Protein AF-A0A9C9GJY4-F1 (afdb_monomer_lite)

Structure (mmCIF, N/CA/C/O backbone):
data_AF-A0A9C9GJY4-F1
#
_entry.id   AF-A0A9C9GJY4-F1
#
loop_
_atom_site.group_PDB
_atom_site.id
_atom_site.type_symbol
_atom_site.label_atom_id
_atom_site.label_alt_id
_atom_site.label_comp_id
_atom_site.label_asym_id
_atom_site.label_entity_id
_atom_site.label_seq_id
_atom_site.pdbx_PDB_ins_code
_atom_site.Cartn_x
_atom_site.Cartn_y
_atom_site.Cartn_z
_atom_site.occupancy
_atom_site.B_iso_or_equiv
_atom_site.auth_seq_id
_atom_site.auth_comp_id
_atom_site.auth_asym_id
_atom_site.auth_atom_id
_atom_site.pdbx_PDB_model_num
ATOM 1 N N . MET A 1 1 ? -13.668 -9.833 24.326 1.00 47.16 1 MET A N 1
ATOM 2 C CA . MET A 1 1 ? -13.282 -10.733 23.217 1.00 47.16 1 MET A CA 1
ATOM 3 C C . MET A 1 1 ? -11.824 -11.099 23.402 1.00 47.16 1 MET A C 1
ATOM 5 O O . MET A 1 1 ? -11.042 -10.206 23.705 1.00 47.16 1 MET A O 1
ATOM 9 N N . SER A 1 2 ? -11.472 -12.382 23.304 1.00 56.34 2 SER A N 1
ATOM 10 C CA . SER A 1 2 ? -10.064 -12.789 23.224 1.00 56.34 2 SER A CA 1
ATOM 11 C C . SER A 1 2 ? -9.481 -12.197 21.944 1.00 56.34 2 SER A C 1
ATOM 13 O O . SER A 1 2 ? -10.077 -12.377 20.888 1.00 56.34 2 SER A O 1
ATOM 15 N N . ILE A 1 3 ? -8.369 -11.471 22.043 1.00 64.06 3 ILE A N 1
ATOM 16 C CA . ILE A 1 3 ? -7.605 -11.018 20.873 1.00 64.06 3 ILE A CA 1
ATOM 17 C C . ILE A 1 3 ? -7.124 -12.280 20.142 1.00 64.06 3 ILE A C 1
ATOM 19 O O . ILE A 1 3 ? -6.602 -13.188 20.799 1.00 64.06 3 ILE A O 1
ATOM 23 N N . SER A 1 4 ? -7.354 -12.378 18.828 1.00 85.00 4 SER A N 1
ATOM 24 C CA . SER A 1 4 ? -6.832 -13.497 18.037 1.00 85.00 4 SER A CA 1
ATOM 25 C C . SER A 1 4 ? -5.302 -13.469 18.031 1.00 85.00 4 SER A C 1
ATOM 27 O O . SER A 1 4 ? -4.674 -12.429 18.263 1.00 85.00 4 SER A O 1
ATOM 29 N N . ARG A 1 5 ? -4.672 -14.619 17.789 1.00 90.81 5 ARG A N 1
ATOM 30 C CA . ARG A 1 5 ? -3.210 -14.704 17.735 1.00 90.81 5 ARG A CA 1
ATOM 31 C C . ARG A 1 5 ? -2.656 -13.752 16.672 1.00 90.81 5 ARG A C 1
ATOM 33 O O . ARG A 1 5 ? -1.694 -13.032 16.933 1.00 90.81 5 ARG A O 1
ATOM 40 N N . GLU A 1 6 ? -3.286 -13.720 15.508 1.00 93.19 6 GLU A N 1
ATOM 41 C CA . GLU A 1 6 ? -2.853 -12.935 14.358 1.00 93.19 6 GLU A CA 1
ATOM 42 C C . GLU A 1 6 ? -3.019 -11.441 14.612 1.00 93.19 6 GLU A C 1
ATOM 44 O O . GLU A 1 6 ? -2.122 -10.669 14.290 1.00 93.19 6 GLU A O 1
ATOM 49 N N . LEU A 1 7 ? -4.083 -11.011 15.295 1.00 92.19 7 LEU A N 1
ATOM 50 C CA . LEU A 1 7 ? -4.245 -9.603 15.659 1.00 92.19 7 LEU A CA 1
ATOM 51 C C . LEU A 1 7 ? -3.161 -9.130 16.647 1.00 92.19 7 LEU A C 1
ATOM 53 O O . LEU A 1 7 ? -2.725 -7.976 16.592 1.00 92.19 7 LEU A O 1
ATOM 57 N N . ALA A 1 8 ? -2.676 -10.014 17.526 1.00 92.50 8 ALA A N 1
ATOM 58 C CA . ALA A 1 8 ? -1.530 -9.720 18.388 1.00 92.50 8 ALA A CA 1
ATOM 59 C C . ALA A 1 8 ? -0.215 -9.610 17.592 1.00 92.50 8 ALA A C 1
ATOM 61 O O . ALA A 1 8 ? 0.609 -8.738 17.885 1.00 92.50 8 ALA A O 1
ATOM 62 N N . GLU A 1 9 ? -0.027 -10.449 16.570 1.00 93.62 9 GLU A N 1
ATOM 63 C CA . GLU A 1 9 ? 1.115 -10.370 15.650 1.00 93.62 9 GLU A CA 1
ATOM 64 C C . GLU A 1 9 ? 1.076 -9.084 14.811 1.00 93.62 9 GLU A C 1
ATOM 66 O O . GLU A 1 9 ? 2.084 -8.376 14.758 1.00 93.62 9 GLU A O 1
ATOM 71 N N . VAL A 1 10 ? -0.090 -8.710 14.268 1.00 93.31 10 VAL A N 1
ATOM 72 C CA . VAL A 1 10 ? -0.321 -7.414 13.601 1.00 93.31 10 VAL A CA 1
ATOM 73 C C . VAL A 1 10 ? 0.081 -6.279 14.529 1.00 93.31 10 VAL A C 1
ATOM 75 O O . VAL A 1 10 ? 0.890 -5.427 14.170 1.00 93.31 10 VAL A O 1
ATOM 78 N N . LYS A 1 11 ? -0.431 -6.280 15.764 1.00 92.06 11 LYS A N 1
ATOM 79 C CA . LYS A 1 11 ? -0.130 -5.221 16.729 1.00 92.06 11 LYS A CA 1
ATOM 80 C C . LYS A 1 11 ? 1.368 -5.083 16.991 1.00 92.06 11 LYS A C 1
ATOM 82 O O . LYS A 1 11 ? 1.870 -3.972 17.144 1.00 92.06 11 LYS A O 1
ATOM 87 N N . LYS A 1 12 ? 2.093 -6.201 17.045 1.00 91.12 12 LYS A N 1
ATOM 88 C CA . LYS A 1 12 ? 3.550 -6.203 17.199 1.00 91.12 12 LYS A CA 1
ATOM 89 C C . LYS A 1 12 ? 4.251 -5.639 15.960 1.00 91.12 12 LYS A C 1
ATOM 91 O O . LYS A 1 12 ? 5.173 -4.843 16.120 1.00 91.12 12 LYS A O 1
ATOM 96 N N . ALA A 1 13 ? 3.817 -6.032 14.763 1.00 88.12 13 ALA A N 1
ATOM 97 C CA . ALA A 1 13 ? 4.387 -5.571 13.498 1.00 88.12 13 ALA A CA 1
ATOM 98 C C . ALA A 1 13 ? 4.206 -4.056 13.294 1.00 88.12 13 ALA A C 1
ATOM 100 O O . ALA A 1 13 ? 5.117 -3.382 12.828 1.00 88.12 13 ALA A O 1
ATOM 101 N N . PHE A 1 14 ? 3.079 -3.501 13.745 1.00 87.50 14 PHE A N 1
ATOM 102 C CA . PHE A 1 14 ? 2.753 -2.072 13.655 1.00 87.50 14 PHE A CA 1
ATOM 103 C C . PHE A 1 14 ? 3.034 -1.301 14.961 1.00 87.50 14 PHE A C 1
ATOM 105 O O . PHE A 1 14 ? 2.284 -0.402 15.353 1.00 87.50 14 PHE A O 1
ATOM 112 N N . HIS A 1 15 ? 4.118 -1.653 15.663 1.00 85.50 15 HIS A N 1
ATOM 113 C CA . HIS A 1 15 ? 4.646 -0.924 16.830 1.00 85.50 15 HIS A CA 1
ATOM 114 C C . HIS A 1 15 ? 3.615 -0.602 17.930 1.00 85.50 15 HIS A C 1
ATOM 116 O O . HIS A 1 15 ? 3.641 0.461 18.547 1.00 85.50 15 HIS A O 1
ATOM 122 N N . GLY A 1 16 ? 2.702 -1.532 18.203 1.00 84.69 16 GLY A N 1
ATOM 123 C CA . GLY A 1 16 ? 1.684 -1.391 19.243 1.00 84.69 16 GLY A CA 1
ATOM 124 C C . GLY A 1 16 ? 0.350 -0.826 18.757 1.00 84.69 16 GLY A C 1
ATOM 125 O O . GLY A 1 16 ? -0.587 -0.768 19.554 1.00 84.69 16 GLY A O 1
ATOM 126 N N . THR A 1 17 ? 0.233 -0.467 17.478 1.00 86.31 17 THR A N 1
ATOM 127 C CA . THR A 1 17 ? -1.034 -0.078 16.840 1.00 86.31 17 THR A CA 1
ATOM 128 C C . THR A 1 17 ? -1.588 -1.219 15.998 1.00 86.31 17 THR A C 1
ATOM 130 O O . THR A 1 17 ? -0.861 -2.125 15.607 1.00 86.31 17 THR A O 1
ATOM 133 N N . THR A 1 18 ? -2.892 -1.211 15.741 1.00 90.50 18 THR A N 1
ATOM 134 C CA . THR A 1 18 ? -3.533 -2.205 14.878 1.00 90.50 18 THR A CA 1
ATOM 135 C C . THR A 1 18 ? -4.347 -1.447 13.838 1.00 90.50 18 THR A C 1
ATOM 137 O O . THR A 1 18 ? -5.403 -0.925 14.208 1.00 90.50 18 THR A O 1
ATOM 140 N N . PRO A 1 19 ? -3.872 -1.367 12.582 1.00 91.88 19 PRO A N 1
ATOM 141 C CA . PRO A 1 19 ? -4.609 -0.694 11.521 1.00 91.88 19 PRO A CA 1
ATOM 142 C C . PRO A 1 19 ? -6.038 -1.228 11.397 1.00 91.88 19 PRO A C 1
ATOM 144 O O . PRO A 1 19 ? -6.290 -2.430 11.561 1.00 91.88 19 PRO A O 1
ATOM 147 N N . LEU A 1 20 ? -6.974 -0.327 11.115 1.00 93.31 20 LEU A N 1
ATOM 148 C CA . LEU A 1 20 ? -8.409 -0.596 11.075 1.00 93.31 20 LEU A CA 1
ATOM 149 C C . LEU A 1 20 ? -8.760 -1.734 10.114 1.00 93.31 20 LEU A C 1
ATOM 151 O O . LEU A 1 20 ? -9.580 -2.590 10.452 1.00 93.31 20 LEU A O 1
ATOM 155 N N . ILE A 1 21 ? -8.093 -1.797 8.960 1.00 93.44 21 ILE A N 1
ATOM 156 C CA . ILE A 1 21 ? -8.289 -2.872 7.985 1.00 93.44 21 ILE A CA 1
ATOM 157 C C . ILE A 1 21 ? -8.079 -4.261 8.606 1.00 93.44 21 ILE A C 1
ATOM 159 O O . ILE A 1 21 ? -8.914 -5.142 8.421 1.00 93.44 21 ILE A O 1
ATOM 163 N N . PHE A 1 22 ? -7.050 -4.443 9.440 1.00 94.94 22 PHE A N 1
ATOM 164 C CA . PHE A 1 22 ? -6.772 -5.727 10.090 1.00 94.94 22 PHE A CA 1
ATOM 165 C C . PHE A 1 22 ? -7.742 -6.033 11.230 1.00 94.94 22 PHE A C 1
ATOM 167 O O . PHE A 1 22 ? -8.102 -7.196 11.412 1.00 94.94 22 PHE A O 1
ATOM 174 N N . LYS A 1 23 ? -8.228 -5.012 11.954 1.00 93.75 23 LYS A N 1
ATOM 175 C CA . LYS A 1 23 ? -9.328 -5.188 12.921 1.00 93.75 23 LYS A CA 1
ATOM 176 C C . LYS A 1 23 ? -10.567 -5.746 12.215 1.00 93.75 23 LYS A C 1
ATOM 178 O O . LYS A 1 23 ? -11.173 -6.701 12.690 1.00 93.75 23 LYS A O 1
ATOM 183 N N . ILE A 1 24 ? -10.903 -5.205 11.044 1.00 93.06 24 ILE A N 1
ATOM 184 C CA . ILE A 1 24 ? -12.060 -5.652 10.259 1.00 93.06 24 ILE A CA 1
ATOM 185 C C . ILE A 1 24 ? -11.820 -7.045 9.663 1.00 93.06 24 ILE A C 1
ATOM 187 O O . ILE A 1 24 ? -12.726 -7.873 9.687 1.00 93.06 24 ILE A O 1
ATOM 191 N N . MET A 1 25 ? -10.615 -7.351 9.175 1.00 94.31 25 MET A N 1
ATOM 192 C CA . MET A 1 25 ? -10.270 -8.708 8.723 1.00 94.31 25 MET A CA 1
ATOM 193 C C . MET A 1 25 ? -10.419 -9.746 9.846 1.00 94.31 25 MET A C 1
ATOM 195 O O . MET A 1 25 ? -10.874 -10.862 9.584 1.00 94.31 25 MET A O 1
ATOM 199 N N . ASP A 1 26 ? -10.073 -9.385 11.084 1.00 94.62 26 ASP A N 1
ATOM 200 C CA . ASP A 1 26 ? -10.243 -10.245 12.261 1.00 94.62 26 ASP A CA 1
ATOM 201 C C . ASP A 1 26 ? -11.724 -10.445 12.605 1.00 94.62 26 ASP A C 1
ATOM 203 O O . ASP A 1 26 ? -12.183 -11.579 12.737 1.00 94.62 26 ASP A O 1
ATOM 207 N N . GLU A 1 27 ? -12.513 -9.363 12.624 1.00 93.12 27 GLU A N 1
ATOM 208 C CA . GLU A 1 27 ? -13.976 -9.428 12.787 1.00 93.12 27 GLU A CA 1
ATOM 209 C C . GLU A 1 27 ? -14.644 -10.331 11.739 1.00 93.12 27 GLU A C 1
ATOM 211 O O . GLU A 1 27 ? -15.650 -10.987 12.021 1.00 93.12 27 GLU A O 1
ATOM 216 N N . LYS A 1 28 ? -14.106 -10.342 10.515 1.00 92.31 28 LYS A N 1
ATOM 217 C CA . LYS A 1 28 ? -14.577 -11.169 9.396 1.00 92.31 28 LYS A CA 1
ATOM 218 C C . LYS A 1 28 ? -13.966 -12.565 9.362 1.00 92.31 28 LYS A C 1
ATOM 220 O O . LYS A 1 28 ? -14.324 -13.332 8.475 1.00 92.31 28 LYS A O 1
ATOM 225 N N . GLN A 1 29 ? -13.106 -12.904 10.322 1.00 92.50 29 GLN A N 1
ATOM 226 C CA . GLN A 1 29 ? -12.454 -14.211 10.445 1.00 92.50 29 GLN A CA 1
ATOM 227 C C . GLN A 1 29 ? -11.622 -14.600 9.212 1.00 92.50 29 GLN A C 1
ATOM 229 O O . GLN A 1 29 ? -11.434 -15.779 8.929 1.00 92.50 29 GLN A O 1
ATOM 234 N N . VAL A 1 30 ? -11.104 -13.609 8.482 1.00 91.75 30 VAL A N 1
ATOM 235 C CA . VAL A 1 30 ? -10.222 -13.822 7.320 1.00 91.75 30 VAL A CA 1
ATOM 236 C C . VAL A 1 30 ? -8.771 -13.443 7.607 1.00 91.75 30 VAL A C 1
ATOM 238 O O . VAL A 1 30 ? -7.885 -13.768 6.817 1.00 91.75 30 VAL A O 1
ATOM 241 N N . LEU A 1 31 ? -8.500 -12.776 8.737 1.00 93.94 31 LEU A N 1
ATOM 242 C CA . LEU A 1 31 ? -7.146 -12.353 9.101 1.00 93.94 31 LEU A CA 1
ATOM 243 C C . LEU A 1 31 ? -6.184 -13.542 9.203 1.00 93.94 31 LEU A C 1
ATOM 245 O O . LEU A 1 31 ? -5.078 -13.451 8.687 1.00 93.94 31 LEU A O 1
ATOM 249 N N . ALA A 1 32 ? -6.614 -14.667 9.781 1.00 91.00 32 ALA A N 1
ATOM 250 C CA . ALA A 1 32 ? -5.779 -15.864 9.904 1.00 91.00 32 ALA A CA 1
ATOM 251 C C . ALA A 1 32 ? -5.306 -16.421 8.552 1.00 91.00 32 ALA A C 1
ATOM 253 O O . ALA A 1 32 ? -4.175 -16.886 8.434 1.00 91.00 32 ALA A O 1
ATOM 25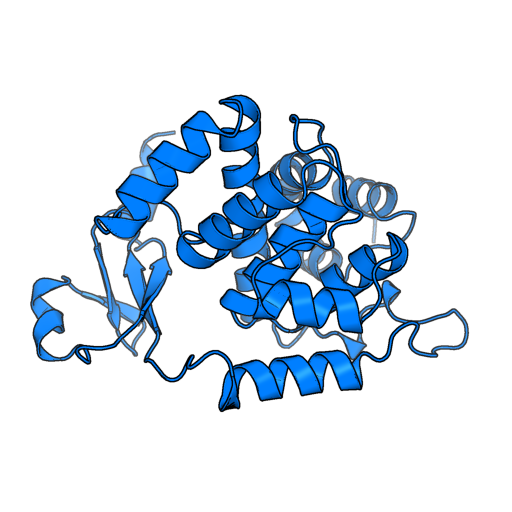4 N N . THR A 1 33 ? -6.146 -16.318 7.522 1.00 89.56 33 THR A N 1
ATOM 255 C CA . THR A 1 33 ? -5.826 -16.771 6.164 1.00 89.56 33 THR A CA 1
ATOM 256 C C . THR A 1 33 ? -4.809 -15.855 5.491 1.00 89.56 33 THR A C 1
ATOM 258 O O . THR A 1 33 ? -3.858 -16.326 4.871 1.00 89.56 33 THR A O 1
ATOM 261 N N . TYR A 1 34 ? -4.995 -14.539 5.605 1.00 90.81 34 TYR A N 1
ATOM 262 C CA . TYR A 1 34 ? -4.215 -13.578 4.826 1.00 90.81 34 TYR A CA 1
ATOM 263 C C . TYR A 1 34 ? -2.979 -13.045 5.552 1.00 90.81 34 TYR A C 1
ATOM 265 O O . TYR A 1 34 ? -1.999 -12.689 4.896 1.00 90.81 34 TYR A O 1
ATOM 273 N N . TRP A 1 35 ? -2.979 -13.009 6.887 1.00 93.69 35 TRP A N 1
ATOM 274 C CA . TRP A 1 35 ? -1.884 -12.439 7.669 1.00 93.69 35 TRP A CA 1
ATOM 275 C C . TRP A 1 35 ? -0.516 -13.066 7.374 1.00 93.69 35 TRP A C 1
ATOM 277 O O . TRP A 1 35 ? 0.426 -12.297 7.217 1.00 93.69 35 TRP A O 1
ATOM 287 N N . PRO A 1 36 ? -0.353 -14.394 7.204 1.00 90.00 36 PRO A N 1
ATOM 288 C CA . PRO A 1 36 ? 0.950 -14.963 6.857 1.00 90.00 36 PRO A CA 1
ATOM 289 C C . PRO A 1 36 ? 1.520 -14.414 5.541 1.00 90.00 36 PRO A C 1
ATOM 291 O O . PRO A 1 36 ? 2.708 -14.108 5.471 1.00 90.00 36 PRO A O 1
ATOM 294 N N . ILE A 1 37 ? 0.669 -14.243 4.522 1.00 86.94 37 ILE A N 1
ATOM 295 C CA . ILE A 1 37 ? 1.050 -13.728 3.197 1.00 86.94 37 ILE A CA 1
ATOM 296 C C . ILE A 1 37 ? 1.393 -12.240 3.293 1.00 86.94 37 ILE A C 1
ATOM 298 O O . ILE A 1 37 ? 2.421 -11.798 2.782 1.00 86.94 37 ILE A O 1
ATOM 302 N N . ILE A 1 38 ? 0.550 -11.480 3.993 1.00 90.56 38 ILE A N 1
ATOM 303 C CA . ILE A 1 38 ? 0.744 -10.048 4.230 1.00 90.56 38 ILE A CA 1
ATOM 304 C C . ILE A 1 38 ? 2.038 -9.826 5.010 1.00 90.56 38 ILE A C 1
ATOM 306 O O . ILE A 1 38 ? 2.882 -9.038 4.604 1.00 90.56 38 ILE A O 1
ATOM 310 N N . ASN A 1 39 ? 2.247 -10.566 6.093 1.00 89.50 39 ASN A N 1
ATOM 311 C CA . ASN A 1 39 ? 3.425 -10.420 6.927 1.00 89.50 39 ASN A CA 1
ATOM 312 C C . ASN A 1 39 ? 4.716 -10.796 6.180 1.00 89.50 39 ASN A C 1
ATOM 314 O O . ASN A 1 39 ? 5.730 -10.112 6.323 1.00 89.50 39 ASN A O 1
ATOM 318 N N . ASP A 1 40 ? 4.675 -11.844 5.350 1.00 85.38 40 ASP A N 1
ATOM 319 C CA . ASP A 1 40 ? 5.796 -12.233 4.488 1.00 85.38 40 ASP A CA 1
ATOM 320 C C . ASP A 1 40 ? 6.138 -11.141 3.461 1.00 85.38 40 ASP A C 1
ATOM 322 O O . ASP A 1 40 ? 7.315 -10.861 3.257 1.00 85.38 40 ASP A O 1
ATOM 326 N N . ALA A 1 41 ? 5.142 -10.478 2.864 1.00 84.06 41 ALA A N 1
ATOM 327 C CA . ALA A 1 41 ? 5.367 -9.405 1.892 1.00 84.06 41 ALA A CA 1
ATOM 328 C C . ALA A 1 41 ? 5.795 -8.072 2.530 1.00 84.06 41 ALA A C 1
ATOM 330 O O . ALA A 1 41 ? 6.597 -7.342 1.958 1.00 84.06 41 ALA A O 1
ATOM 331 N N . LEU A 1 42 ? 5.240 -7.724 3.693 1.00 82.75 42 LEU A N 1
ATOM 332 C CA . LEU A 1 42 ? 5.429 -6.403 4.300 1.00 82.75 42 LEU A CA 1
ATOM 333 C C . LEU A 1 42 ? 6.638 -6.331 5.236 1.00 82.75 42 LEU A C 1
ATOM 335 O O . LEU A 1 42 ? 7.229 -5.263 5.375 1.00 82.75 42 LEU A O 1
ATOM 339 N N . PHE A 1 43 ? 7.001 -7.437 5.895 1.00 81.88 43 PHE A N 1
ATOM 340 C CA . PHE A 1 43 ? 7.962 -7.402 7.004 1.00 81.88 43 PHE A CA 1
ATOM 341 C C . PHE A 1 43 ? 9.161 -8.332 6.842 1.00 81.88 43 PHE A C 1
ATOM 343 O O . PHE A 1 43 ? 10.149 -8.148 7.552 1.00 81.88 43 PHE A O 1
ATOM 350 N N . LYS A 1 44 ? 9.121 -9.305 5.928 1.00 74.50 44 LYS A N 1
ATOM 351 C CA . LYS A 1 44 ? 10.233 -10.244 5.745 1.00 74.50 44 LYS A CA 1
ATOM 352 C C . LYS A 1 44 ? 11.309 -9.685 4.814 1.00 74.50 44 LYS A C 1
ATOM 354 O O . LYS A 1 44 ? 11.004 -8.986 3.853 1.00 74.50 44 LYS A O 1
ATOM 359 N N . ASP A 1 45 ? 12.552 -10.029 5.128 1.00 66.19 45 ASP A N 1
ATOM 360 C CA . ASP A 1 45 ? 13.757 -9.721 4.358 1.00 66.19 45 ASP A CA 1
ATOM 361 C C . ASP A 1 45 ? 13.782 -10.554 3.063 1.00 66.19 45 ASP A C 1
ATOM 363 O O . ASP A 1 45 ? 13.494 -11.759 3.069 1.00 66.19 45 ASP A O 1
ATOM 367 N N . SER A 1 46 ? 14.023 -9.883 1.944 1.00 65.25 46 SER A N 1
ATOM 368 C CA . SER A 1 46 ? 13.955 -10.451 0.592 1.00 65.25 46 SER A CA 1
ATOM 369 C C . SER A 1 46 ? 14.928 -9.793 -0.389 1.00 65.25 46 SER A C 1
ATOM 371 O O . SER A 1 46 ? 14.846 -10.052 -1.593 1.00 65.25 46 SER A O 1
ATOM 373 N N . GLY A 1 47 ? 15.800 -8.909 0.105 1.00 65.62 47 GLY A N 1
ATOM 374 C CA . GLY A 1 47 ? 16.605 -7.991 -0.697 1.00 65.62 47 GLY A CA 1
ATOM 375 C C . GLY A 1 47 ? 15.934 -6.634 -0.948 1.00 65.62 47 GLY A C 1
ATOM 376 O O . GLY A 1 47 ? 16.629 -5.660 -1.226 1.00 65.62 47 GLY A O 1
ATOM 377 N N . ILE A 1 48 ? 14.606 -6.508 -0.781 1.00 75.44 48 ILE A N 1
ATOM 378 C CA . ILE A 1 48 ? 13.920 -5.200 -0.701 1.00 75.44 48 ILE A CA 1
ATOM 379 C C . ILE A 1 48 ? 13.879 -4.741 0.764 1.00 75.44 48 ILE A C 1
ATOM 381 O O . ILE A 1 48 ? 12.817 -4.607 1.378 1.00 75.44 48 ILE A O 1
ATOM 385 N N . ASP A 1 49 ? 15.054 -4.526 1.351 1.00 68.81 49 ASP A N 1
ATOM 386 C CA . ASP A 1 49 ? 15.175 -4.430 2.814 1.00 68.81 49 ASP A CA 1
ATOM 387 C C . ASP A 1 49 ? 14.880 -3.034 3.361 1.00 68.81 49 ASP A C 1
ATOM 389 O O . ASP A 1 49 ? 14.768 -2.836 4.571 1.00 68.81 49 ASP A O 1
ATOM 393 N N . SER A 1 50 ? 14.704 -2.053 2.476 1.00 86.38 50 SER A N 1
ATOM 394 C CA . SER A 1 50 ? 14.354 -0.689 2.851 1.00 86.38 50 SER A CA 1
ATOM 395 C C . SER A 1 50 ? 12.835 -0.544 3.041 1.00 86.38 50 SER A C 1
ATOM 397 O O . SER A 1 50 ? 12.072 -0.653 2.073 1.00 86.38 50 SER A O 1
ATOM 399 N N . PRO A 1 51 ? 12.359 -0.214 4.261 1.00 88.62 51 PRO A N 1
ATOM 400 C CA . PRO A 1 51 ? 10.959 0.133 4.488 1.00 88.62 51 PRO A CA 1
ATOM 401 C C . PRO A 1 51 ? 10.490 1.293 3.601 1.00 88.62 51 PRO A C 1
ATOM 403 O O . PRO A 1 51 ? 9.348 1.290 3.159 1.00 88.62 51 PRO A O 1
ATOM 406 N N . GLN A 1 52 ? 11.378 2.244 3.285 1.00 91.94 52 GLN A N 1
ATOM 407 C CA . GLN A 1 52 ? 11.086 3.364 2.388 1.00 91.94 52 GLN A CA 1
ATOM 408 C C . GLN A 1 52 ? 10.675 2.875 0.997 1.00 91.94 52 GLN A C 1
ATOM 410 O O . GLN A 1 52 ? 9.702 3.371 0.432 1.00 91.94 52 GLN A O 1
ATOM 415 N N . ILE A 1 53 ? 11.389 1.883 0.458 1.00 91.44 53 ILE A N 1
ATOM 416 C CA . ILE A 1 53 ? 11.080 1.308 -0.852 1.00 91.44 53 ILE A CA 1
ATOM 417 C C . ILE A 1 53 ? 9.744 0.570 -0.823 1.00 91.44 53 ILE A C 1
ATOM 419 O O . ILE A 1 53 ? 8.903 0.800 -1.691 1.00 91.44 53 ILE A O 1
ATOM 423 N N . ARG A 1 54 ? 9.517 -0.278 0.187 1.00 89.81 54 ARG A N 1
ATOM 424 C CA . ARG A 1 54 ? 8.268 -1.049 0.312 1.00 89.81 54 ARG A CA 1
ATOM 425 C C . ARG A 1 54 ? 7.047 -0.137 0.417 1.00 89.81 54 ARG A C 1
ATOM 427 O O . ARG A 1 54 ? 6.110 -0.280 -0.365 1.00 89.81 54 ARG A O 1
ATOM 434 N N . GLU A 1 55 ? 7.088 0.841 1.317 1.00 91.38 55 GLU A N 1
ATOM 435 C CA . GLU A 1 55 ? 5.994 1.801 1.490 1.00 91.38 55 GLU A CA 1
ATOM 436 C C . GLU A 1 55 ? 5.828 2.710 0.259 1.00 91.38 55 GLU A C 1
ATOM 438 O O . GLU A 1 55 ? 4.707 3.050 -0.118 1.00 91.38 55 GLU A O 1
ATOM 443 N N . GLY A 1 56 ? 6.925 3.046 -0.430 1.00 92.44 56 GLY A N 1
ATOM 444 C CA . GLY A 1 56 ? 6.897 3.794 -1.688 1.00 92.44 56 GLY A CA 1
ATOM 445 C C . GLY A 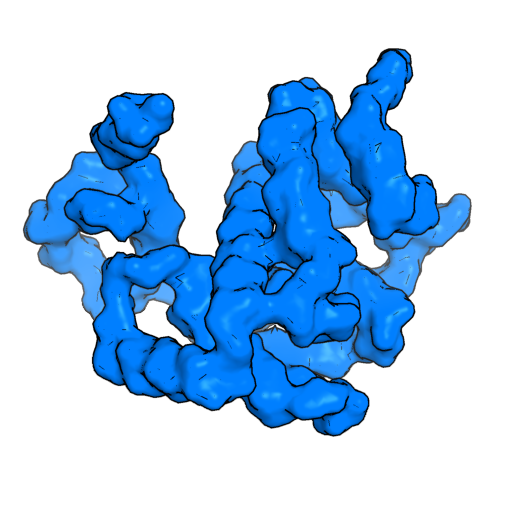1 56 ? 6.185 3.048 -2.819 1.00 92.44 56 GLY A C 1
ATOM 446 O O . GLY A 1 56 ? 5.364 3.631 -3.535 1.00 92.44 56 GLY A O 1
ATOM 447 N N . LEU A 1 57 ? 6.438 1.743 -2.946 1.00 89.12 57 LEU A N 1
ATOM 448 C CA . LEU A 1 57 ? 5.722 0.870 -3.880 1.00 89.12 57 LEU A CA 1
ATOM 449 C C . LEU A 1 57 ? 4.230 0.796 -3.528 1.00 89.12 57 LEU A C 1
ATOM 451 O O . LEU A 1 57 ? 3.382 0.951 -4.409 1.00 89.12 57 LEU A O 1
ATOM 455 N N . MET A 1 58 ? 3.899 0.627 -2.245 1.00 89.50 58 MET A N 1
ATOM 456 C CA . MET A 1 58 ? 2.512 0.508 -1.784 1.00 89.50 58 MET A CA 1
ATOM 457 C C . MET A 1 58 ? 1.710 1.794 -1.971 1.00 89.50 58 MET A C 1
ATOM 459 O O . MET A 1 58 ? 0.593 1.734 -2.487 1.00 89.50 58 MET A O 1
ATOM 463 N N . VAL A 1 59 ? 2.259 2.961 -1.615 1.00 89.25 59 VAL A N 1
ATOM 464 C CA . VAL A 1 59 ? 1.558 4.245 -1.799 1.00 89.25 59 VAL A CA 1
ATOM 465 C C . VAL A 1 59 ? 1.316 4.537 -3.282 1.00 89.25 59 VAL A C 1
ATOM 467 O O . VAL A 1 59 ? 0.256 5.040 -3.656 1.00 89.25 59 VAL A O 1
ATOM 470 N N . THR A 1 60 ? 2.258 4.151 -4.144 1.00 83.44 60 THR A N 1
ATOM 471 C CA . THR A 1 60 ? 2.163 4.347 -5.595 1.00 83.44 60 THR A CA 1
ATOM 472 C C . THR A 1 60 ? 1.110 3.427 -6.213 1.00 83.44 60 THR A C 1
ATOM 474 O O . THR A 1 60 ? 0.254 3.895 -6.964 1.00 83.44 60 THR A O 1
ATOM 477 N N . LEU A 1 61 ? 1.087 2.146 -5.833 1.00 79.69 61 LEU A N 1
ATOM 478 C CA . LEU A 1 61 ? 0.045 1.203 -6.261 1.00 79.69 61 LEU A CA 1
ATOM 479 C C . LEU A 1 61 ? -1.340 1.574 -5.719 1.00 79.69 61 LEU A C 1
ATOM 481 O O . LEU A 1 61 ? -2.331 1.474 -6.437 1.00 79.69 61 LEU A O 1
ATOM 485 N N . SER A 1 62 ? -1.423 2.064 -4.481 1.00 84.31 62 SER A N 1
ATOM 486 C CA . SER A 1 62 ? -2.679 2.570 -3.905 1.00 84.31 62 SER A CA 1
ATOM 487 C C . SER A 1 62 ? -3.196 3.786 -4.672 1.00 84.31 62 SER A C 1
ATOM 489 O O . SER A 1 62 ? -4.397 3.902 -4.909 1.00 84.31 62 SER A O 1
ATOM 491 N N . THR A 1 63 ? -2.288 4.666 -5.111 1.00 77.12 63 THR A N 1
ATOM 492 C CA . THR A 1 63 ? -2.622 5.809 -5.975 1.00 77.12 63 THR A CA 1
ATOM 493 C C . THR A 1 63 ? -3.186 5.325 -7.309 1.00 77.12 63 THR A C 1
ATOM 495 O O . THR A 1 63 ? -4.246 5.788 -7.723 1.00 77.12 63 THR A O 1
ATOM 498 N N . GLN A 1 64 ? -2.526 4.352 -7.947 1.00 74.06 64 GLN A N 1
ATOM 499 C CA . GLN A 1 64 ? -2.980 3.752 -9.204 1.00 74.06 64 GLN A CA 1
ATOM 500 C C . GLN A 1 64 ? -4.377 3.130 -9.085 1.00 74.06 64 GLN A C 1
ATOM 502 O O . GLN A 1 64 ? -5.221 3.336 -9.954 1.00 74.06 64 GLN A O 1
ATOM 507 N N . CYS A 1 65 ? -4.616 2.377 -8.008 1.00 69.75 65 CYS A N 1
ATOM 508 C CA . CYS A 1 65 ? -5.885 1.690 -7.753 1.00 69.75 65 CYS A CA 1
ATOM 509 C C . CYS A 1 65 ? -6.975 2.623 -7.225 1.00 69.75 65 CYS A C 1
ATOM 511 O O . CYS A 1 65 ? -8.077 2.179 -6.941 1.00 69.75 65 CYS A O 1
ATOM 513 N N . GLN A 1 66 ? -6.672 3.909 -7.073 1.00 71.44 66 GLN A N 1
ATOM 514 C CA . GLN A 1 66 ? -7.589 4.880 -6.519 1.00 71.44 66 GLN A CA 1
ATOM 515 C C . GLN A 1 66 ? -8.114 4.525 -5.104 1.00 71.44 66 GLN A C 1
ATOM 517 O O . GLN A 1 66 ? -9.274 4.765 -4.769 1.00 71.44 66 GLN A O 1
ATOM 522 N N . ASN A 1 67 ? -7.237 4.011 -4.236 1.00 80.50 67 ASN A N 1
ATOM 523 C CA . ASN A 1 67 ? -7.596 3.653 -2.866 1.00 80.50 67 ASN A CA 1
ATOM 524 C C . ASN A 1 67 ? -7.114 4.701 -1.852 1.00 80.50 67 ASN A C 1
ATOM 526 O O . ASN A 1 67 ? -5.941 4.734 -1.469 1.00 80.50 67 ASN A O 1
ATOM 530 N N . SER A 1 68 ? -8.026 5.558 -1.386 1.00 80.81 68 SER A N 1
ATOM 531 C CA . SER A 1 68 ? -7.697 6.669 -0.481 1.00 80.81 68 SER A CA 1
ATOM 532 C C . SER A 1 68 ? -7.221 6.212 0.904 1.00 80.81 68 SER A C 1
ATOM 534 O O . SER A 1 68 ? -6.294 6.806 1.456 1.00 80.81 68 SER A O 1
ATOM 536 N N . TYR A 1 69 ? -7.802 5.143 1.459 1.00 86.25 69 TYR A N 1
ATOM 537 C CA . TYR A 1 69 ? -7.411 4.620 2.770 1.00 86.25 69 TYR A CA 1
ATOM 538 C C . TYR A 1 69 ? -5.977 4.085 2.759 1.00 86.25 69 TYR A C 1
ATOM 540 O O . TYR A 1 69 ? -5.166 4.482 3.604 1.00 86.25 69 TYR A O 1
ATOM 548 N N . CYS A 1 70 ? -5.646 3.229 1.788 1.00 88.25 70 CYS A N 1
ATOM 549 C CA . CYS A 1 70 ? -4.297 2.688 1.653 1.00 88.25 70 CYS A CA 1
ATOM 550 C C . CYS A 1 70 ? -3.296 3.793 1.294 1.00 88.25 70 CYS A C 1
ATOM 552 O O . CYS A 1 70 ? -2.230 3.862 1.904 1.00 88.25 70 CYS A O 1
ATOM 554 N N . PHE A 1 71 ? -3.658 4.736 0.415 1.00 86.94 71 PHE A N 1
ATOM 555 C CA . PHE A 1 71 ? -2.812 5.893 0.105 1.00 86.94 71 PHE A CA 1
ATOM 556 C C . PHE A 1 71 ? -2.439 6.701 1.357 1.00 86.94 71 PHE A C 1
ATOM 558 O O . PHE A 1 71 ? -1.259 6.969 1.597 1.00 86.94 71 PHE A O 1
ATOM 565 N N . VAL A 1 72 ? -3.423 7.072 2.182 1.00 86.75 72 VAL A N 1
ATOM 566 C CA . VAL A 1 72 ? -3.187 7.851 3.410 1.00 86.75 72 VAL A CA 1
ATOM 567 C C . VAL A 1 72 ? -2.374 7.049 4.427 1.00 86.75 72 VAL A C 1
ATOM 569 O O . VAL A 1 72 ? -1.447 7.590 5.030 1.00 86.75 72 VAL A O 1
ATOM 572 N N . SER A 1 73 ? -2.681 5.762 4.590 1.00 89.38 73 SER A N 1
ATOM 573 C CA . SER A 1 73 ? -1.988 4.876 5.532 1.00 89.38 73 SER A CA 1
ATOM 574 C C . SER A 1 73 ? -0.514 4.686 5.164 1.00 89.38 73 SER A C 1
ATOM 576 O O . SER A 1 73 ? 0.360 4.885 6.004 1.00 89.38 73 SER A O 1
ATOM 578 N N . HIS A 1 74 ? -0.209 4.396 3.899 1.00 91.19 74 HIS A N 1
ATOM 579 C CA . HIS A 1 74 ? 1.174 4.249 3.433 1.00 91.19 74 HIS A CA 1
ATOM 580 C C . HIS A 1 74 ? 1.926 5.589 3.410 1.00 91.19 74 HIS A C 1
ATOM 582 O O . HIS A 1 74 ? 3.110 5.649 3.743 1.00 91.19 74 HIS A O 1
ATOM 588 N N . SER A 1 75 ? 1.231 6.702 3.141 1.00 90.75 75 SER A N 1
ATOM 589 C CA . SER A 1 75 ? 1.811 8.043 3.310 1.00 90.75 75 SER A CA 1
ATOM 590 C C . SER A 1 75 ? 2.207 8.317 4.767 1.00 90.75 75 SER A C 1
ATOM 592 O O . SER A 1 75 ? 3.251 8.916 5.017 1.00 90.75 75 SER A O 1
ATOM 594 N N . TYR A 1 76 ? 1.414 7.846 5.737 1.00 90.25 76 TYR A N 1
ATOM 595 C CA . TYR A 1 76 ? 1.749 7.930 7.160 1.00 90.25 76 TYR A CA 1
ATOM 596 C C . TYR A 1 76 ? 3.027 7.177 7.512 1.00 90.25 76 TYR A C 1
ATOM 598 O O . TYR A 1 76 ? 3.908 7.741 8.170 1.00 90.25 76 TYR A O 1
ATOM 606 N N . PHE A 1 77 ? 3.176 5.945 7.032 1.00 90.00 77 PHE A N 1
ATOM 607 C CA . PHE A 1 77 ? 4.397 5.179 7.262 1.00 90.00 77 PHE A CA 1
ATOM 608 C C . PHE A 1 77 ? 5.617 5.821 6.594 1.00 90.00 77 PHE A C 1
ATOM 610 O O . PHE A 1 77 ? 6.646 5.967 7.252 1.00 90.00 77 PHE A O 1
ATOM 617 N N . LEU A 1 78 ? 5.498 6.313 5.358 1.00 91.88 78 LEU A N 1
ATOM 618 C CA . LEU A 1 78 ? 6.573 7.064 4.696 1.00 91.88 78 LEU A CA 1
ATOM 619 C C . LEU A 1 78 ? 6.984 8.311 5.479 1.00 91.88 78 LEU A C 1
ATOM 621 O O . LEU A 1 78 ? 8.180 8.568 5.637 1.00 91.88 78 LEU A O 1
ATOM 625 N N . CYS A 1 79 ? 6.024 9.063 6.021 1.00 91.31 79 CYS A N 1
ATOM 626 C CA . CYS A 1 79 ? 6.334 10.212 6.866 1.00 91.31 79 CYS A CA 1
ATOM 627 C C . CYS A 1 79 ? 7.098 9.823 8.136 1.00 91.31 79 CYS A C 1
ATOM 629 O O . CYS A 1 79 ? 8.066 10.496 8.493 1.00 91.31 79 CYS A O 1
ATOM 631 N N . ASN A 1 80 ? 6.739 8.708 8.778 1.00 89.25 80 ASN A N 1
ATOM 632 C CA . ASN A 1 80 ? 7.500 8.176 9.915 1.00 89.25 80 ASN A CA 1
ATOM 633 C C . ASN A 1 80 ? 8.913 7.709 9.520 1.00 89.25 80 ASN A C 1
ATOM 635 O O . ASN A 1 80 ? 9.806 7.679 10.364 1.00 89.25 80 ASN A O 1
ATOM 639 N N . LEU A 1 81 ? 9.127 7.380 8.244 1.00 91.00 81 LEU A N 1
ATOM 640 C CA . LEU A 1 81 ? 10.427 7.033 7.665 1.00 91.00 81 LEU A CA 1
ATOM 641 C C . LEU A 1 81 ? 11.205 8.253 7.135 1.00 91.00 81 LEU A C 1
ATOM 643 O O . LEU A 1 81 ? 12.253 8.087 6.509 1.00 91.00 81 LEU A O 1
ATOM 647 N N . GLY A 1 82 ? 10.719 9.471 7.396 1.00 91.88 82 GLY A N 1
ATOM 648 C CA . GLY A 1 82 ? 11.404 10.727 7.080 1.00 91.88 82 GLY A CA 1
ATOM 649 C C . GLY A 1 82 ? 10.985 11.392 5.767 1.00 91.88 82 GLY A C 1
ATOM 650 O O . GLY A 1 82 ? 11.556 12.423 5.413 1.00 91.88 82 GLY A O 1
ATOM 651 N N . PHE A 1 83 ? 9.992 10.859 5.049 1.00 92.62 83 PHE A N 1
ATOM 652 C CA . PHE A 1 83 ? 9.466 11.519 3.853 1.00 92.62 83 PHE A CA 1
ATOM 653 C C . PHE A 1 83 ? 8.590 12.712 4.235 1.00 92.62 83 PHE A C 1
ATOM 655 O O . PHE A 1 83 ? 7.752 12.656 5.135 1.00 92.62 83 PHE A O 1
ATOM 662 N N . THR A 1 84 ? 8.726 13.807 3.498 1.00 90.75 84 THR A N 1
ATOM 663 C CA . THR A 1 84 ? 7.769 14.911 3.586 1.00 90.75 84 THR A CA 1
ATOM 664 C C . THR A 1 84 ? 6.554 14.611 2.718 1.00 90.75 84 THR A C 1
ATOM 666 O O . THR A 1 84 ? 6.658 13.891 1.723 1.00 90.75 84 THR A O 1
ATOM 669 N N . VAL A 1 85 ? 5.412 15.224 3.037 1.00 85.94 85 VAL A N 1
ATOM 670 C CA . VAL A 1 85 ? 4.219 15.153 2.178 1.00 85.94 85 VAL A CA 1
ATOM 671 C C . VAL A 1 85 ? 4.570 15.535 0.738 1.00 85.94 85 VAL A C 1
ATOM 673 O O . VAL A 1 85 ? 4.185 14.829 -0.182 1.00 85.94 85 VAL A O 1
ATOM 676 N N . GLU A 1 86 ? 5.374 16.581 0.545 1.00 85.50 86 GLU A N 1
ATOM 677 C CA . GLU A 1 86 ? 5.803 17.025 -0.783 1.00 85.50 86 GLU A CA 1
ATOM 678 C C . GLU A 1 86 ? 6.632 15.968 -1.527 1.00 85.50 86 GLU A C 1
ATOM 680 O O . GLU A 1 86 ? 6.378 15.690 -2.694 1.00 85.50 86 GLU A O 1
ATOM 685 N N . SER A 1 87 ? 7.572 15.304 -0.845 1.00 88.75 87 SER A N 1
ATOM 686 C CA . SER A 1 87 ? 8.339 14.214 -1.463 1.00 88.75 87 SER A CA 1
ATOM 687 C C . SER A 1 87 ? 7.468 13.023 -1.863 1.00 88.75 87 SER A C 1
ATOM 689 O O . SER A 1 87 ? 7.726 12.413 -2.895 1.00 88.75 87 SER A O 1
ATOM 691 N N . ILE A 1 88 ? 6.415 12.719 -1.098 1.00 89.94 88 ILE A N 1
ATOM 692 C CA . ILE A 1 88 ? 5.470 11.645 -1.435 1.00 89.94 88 ILE A CA 1
ATOM 693 C C . ILE A 1 88 ? 4.680 12.030 -2.687 1.00 89.94 88 ILE A C 1
ATOM 695 O O . ILE A 1 88 ? 4.572 11.224 -3.607 1.00 89.94 88 ILE A O 1
ATOM 699 N N . LYS A 1 89 ? 4.188 13.274 -2.755 1.00 81.12 89 LYS A N 1
ATOM 700 C CA . LYS A 1 89 ? 3.477 13.815 -3.924 1.00 81.12 89 LYS A CA 1
ATOM 701 C C . LYS A 1 89 ? 4.321 13.743 -5.195 1.00 81.12 89 LYS A C 1
ATOM 703 O O . LYS A 1 89 ? 3.867 13.209 -6.206 1.00 81.12 89 LYS A O 1
ATOM 708 N N . ASN A 1 90 ? 5.566 14.210 -5.127 1.00 80.75 90 ASN A N 1
ATOM 709 C CA . ASN A 1 90 ? 6.495 14.159 -6.258 1.00 80.75 90 ASN A CA 1
ATOM 710 C C . ASN A 1 90 ? 6.807 12.713 -6.657 1.00 80.75 90 ASN A C 1
ATOM 712 O O . ASN A 1 90 ? 6.847 12.389 -7.839 1.00 80.75 90 ASN A O 1
ATOM 716 N N . MET A 1 91 ? 6.955 11.814 -5.681 1.00 85.19 91 MET A N 1
ATOM 717 C CA . MET A 1 91 ? 7.208 10.404 -5.956 1.00 85.19 91 MET A CA 1
ATOM 718 C C . MET A 1 91 ? 6.051 9.732 -6.696 1.00 85.19 91 MET A C 1
ATOM 720 O O . MET A 1 91 ? 6.303 9.027 -7.671 1.00 85.19 91 MET A O 1
ATOM 724 N N . VAL A 1 92 ? 4.801 9.952 -6.279 1.00 78.94 92 VAL A N 1
ATOM 725 C CA . VAL A 1 92 ? 3.640 9.315 -6.928 1.00 78.94 92 VAL A CA 1
ATOM 726 C C . VAL A 1 92 ? 3.298 9.931 -8.287 1.00 78.94 92 VAL A C 1
ATOM 728 O O . VAL A 1 92 ? 2.751 9.239 -9.139 1.00 78.94 92 VAL A O 1
ATOM 731 N N . THR A 1 93 ? 3.636 11.204 -8.517 1.00 70.00 93 THR A N 1
ATOM 732 C CA . THR A 1 93 ? 3.409 11.882 -9.808 1.00 70.00 93 THR A CA 1
ATOM 733 C C . THR A 1 93 ? 4.499 11.595 -10.822 1.00 70.00 93 THR A C 1
ATOM 735 O O . THR A 1 93 ? 4.209 11.280 -11.975 1.00 70.00 93 THR A O 1
ATOM 738 N N . GLU A 1 94 ? 5.761 11.682 -10.410 1.00 74.38 94 GLU A N 1
ATOM 739 C CA . GLU A 1 94 ? 6.896 11.454 -11.302 1.00 74.38 94 GLU A CA 1
ATOM 740 C C . GLU A 1 94 ? 7.296 9.980 -11.407 1.00 74.38 94 GLU A C 1
ATOM 742 O O . GLU A 1 94 ? 8.094 9.631 -12.282 1.00 74.38 94 GLU A O 1
ATOM 747 N N . LEU A 1 95 ? 6.759 9.120 -10.532 1.00 74.75 95 LEU A N 1
ATOM 748 C CA . LEU A 1 95 ? 7.164 7.721 -10.364 1.00 74.75 95 LEU A CA 1
ATOM 749 C C . LEU A 1 95 ? 8.669 7.599 -10.087 1.00 74.75 95 LEU A C 1
ATOM 751 O O . LEU A 1 95 ? 9.368 6.781 -10.692 1.00 74.75 95 LEU A O 1
ATOM 755 N N . LYS A 1 96 ? 9.173 8.434 -9.170 1.00 80.44 96 LYS A N 1
ATOM 756 C CA . LYS A 1 96 ? 10.591 8.486 -8.788 1.00 80.44 96 LYS A CA 1
ATOM 757 C C . LYS A 1 96 ? 10.787 8.572 -7.284 1.00 80.44 96 LYS A C 1
ATOM 759 O O . LYS A 1 96 ? 10.198 9.419 -6.622 1.00 80.44 96 LYS A O 1
ATOM 764 N N . PHE A 1 97 ? 11.696 7.761 -6.762 1.00 87.81 97 PHE A N 1
ATOM 765 C CA . PHE A 1 97 ? 12.185 7.940 -5.401 1.00 87.81 97 PHE A CA 1
ATOM 766 C C . PHE A 1 97 ? 13.082 9.187 -5.293 1.00 87.81 97 PHE A C 1
ATOM 768 O O . PHE A 1 97 ? 13.772 9.525 -6.258 1.00 87.81 97 PHE A O 1
ATOM 775 N N . PRO A 1 98 ? 13.118 9.851 -4.121 1.00 88.88 98 PRO A N 1
ATOM 776 C CA . PRO A 1 98 ? 14.070 10.927 -3.852 1.00 88.88 98 PRO A CA 1
ATOM 777 C C . PRO A 1 98 ? 15.523 10.468 -4.033 1.00 88.88 98 PRO A C 1
ATOM 779 O O . PRO A 1 98 ? 15.861 9.334 -3.697 1.00 88.88 98 PRO A O 1
ATOM 782 N N . GLU A 1 99 ? 16.401 11.359 -4.501 1.00 87.94 99 GLU A N 1
ATOM 783 C CA . GLU A 1 99 ? 17.814 11.037 -4.776 1.00 87.94 99 GLU A CA 1
ATOM 784 C C . GLU A 1 99 ? 18.587 10.554 -3.538 1.00 87.94 99 GLU A C 1
ATOM 786 O O . GLU A 1 99 ? 19.584 9.852 -3.672 1.00 87.94 99 GLU A O 1
ATOM 791 N N . GLN A 1 100 ? 18.121 10.904 -2.335 1.00 88.56 100 GLN A N 1
ATOM 792 C CA . GLN A 1 100 ? 18.718 10.493 -1.061 1.00 88.56 100 GLN A CA 1
ATOM 793 C C . GLN A 1 100 ? 18.486 9.010 -0.731 1.00 88.56 100 GLN A C 1
ATOM 795 O O . GLN A 1 100 ? 19.102 8.494 0.201 1.00 88.56 100 GLN A O 1
ATOM 800 N N . ILE A 1 101 ? 17.583 8.338 -1.448 1.00 90.12 101 ILE A N 1
ATOM 801 C CA . ILE A 1 101 ? 17.355 6.901 -1.311 1.00 90.12 101 ILE A CA 1
ATOM 802 C C . ILE A 1 101 ? 18.476 6.145 -2.023 1.00 90.12 101 ILE A C 1
ATOM 804 O O . ILE A 1 101 ? 18.814 6.444 -3.171 1.00 90.12 101 ILE A O 1
ATOM 808 N N . ASP A 1 102 ? 19.041 5.150 -1.342 1.00 89.38 102 ASP A N 1
ATOM 809 C CA . ASP A 1 102 ? 20.075 4.305 -1.929 1.00 89.38 102 ASP A CA 1
ATOM 810 C C . ASP A 1 102 ? 19.533 3.553 -3.149 1.00 89.38 102 ASP A C 1
ATOM 812 O O . ASP A 1 102 ? 18.385 3.105 -3.163 1.00 89.38 102 ASP A O 1
ATOM 816 N N . GLU A 1 103 ? 20.337 3.481 -4.207 1.00 89.50 103 GLU A N 1
ATOM 817 C CA . GLU A 1 103 ? 19.920 2.979 -5.521 1.00 89.50 103 GLU A CA 1
ATOM 818 C C . GLU A 1 103 ? 18.607 3.613 -6.055 1.00 89.50 103 GLU A C 1
ATOM 820 O O . GLU A 1 103 ? 17.846 2.967 -6.782 1.00 89.50 103 GLU A O 1
ATOM 825 N N . SER A 1 104 ? 18.318 4.884 -5.730 1.00 89.19 104 SER A N 1
ATOM 826 C CA . SER A 1 104 ? 17.061 5.576 -6.093 1.00 89.19 104 SER A CA 1
ATOM 827 C C . SER A 1 104 ? 16.669 5.445 -7.566 1.00 89.19 104 SER A C 1
ATOM 829 O O . SER A 1 104 ? 15.488 5.294 -7.876 1.00 89.19 104 SER A O 1
ATOM 831 N N . GLN A 1 105 ? 17.632 5.445 -8.493 1.00 83.06 105 GLN A N 1
ATOM 832 C CA . GLN A 1 105 ? 17.368 5.242 -9.922 1.00 83.06 105 GLN A CA 1
ATOM 833 C C . GLN A 1 105 ? 16.843 3.831 -10.231 1.00 83.06 105 GLN A C 1
ATOM 835 O O . GLN A 1 105 ? 15.859 3.702 -10.964 1.00 83.06 105 GLN A O 1
ATOM 840 N N . LYS A 1 106 ? 17.445 2.785 -9.640 1.00 85.94 106 LYS A N 1
ATOM 841 C CA . LYS A 1 106 ? 16.974 1.393 -9.753 1.00 85.94 106 LYS A CA 1
ATOM 842 C C . LYS A 1 106 ? 15.542 1.296 -9.245 1.00 85.94 106 LYS A C 1
ATOM 844 O O . LYS A 1 106 ? 14.653 0.829 -9.958 1.00 85.94 106 LYS A O 1
ATOM 849 N N . TRP A 1 107 ? 15.303 1.806 -8.039 1.00 88.81 107 TRP A N 1
ATOM 850 C CA . TRP A 1 107 ? 13.990 1.734 -7.409 1.00 88.81 107 TRP A CA 1
ATOM 851 C C . TRP A 1 107 ? 12.939 2.588 -8.106 1.00 88.81 107 TRP A C 1
ATOM 853 O O . TRP A 1 107 ? 11.785 2.187 -8.143 1.00 88.81 107 TRP A O 1
ATOM 863 N N . SER A 1 108 ? 13.312 3.705 -8.731 1.00 83.12 108 SER A N 1
ATOM 864 C CA . SER A 1 108 ? 12.393 4.509 -9.549 1.00 83.12 108 SER A CA 1
ATOM 865 C C . SER A 1 108 ? 11.949 3.764 -10.809 1.00 83.12 108 SER A C 1
ATOM 867 O O . SER A 1 108 ? 10.780 3.814 -11.184 1.00 83.12 108 SER A O 1
ATOM 869 N N . LEU A 1 109 ? 12.850 3.012 -11.452 1.00 76.44 109 LEU A N 1
ATOM 870 C CA . LEU A 1 109 ? 12.481 2.151 -12.580 1.00 76.44 109 LEU A CA 1
ATOM 871 C C . LEU A 1 109 ? 11.526 1.035 -12.144 1.00 76.44 109 LEU A C 1
ATOM 873 O O . LEU A 1 109 ? 10.541 0.777 -12.834 1.00 76.44 109 LEU A O 1
ATOM 877 N N . ILE A 1 110 ? 11.781 0.420 -10.987 1.00 80.69 110 ILE A N 1
ATOM 878 C CA . ILE A 1 110 ? 10.902 -0.601 -10.400 1.00 80.69 110 ILE A CA 1
ATOM 879 C C . ILE A 1 110 ? 9.554 0.004 -10.012 1.00 80.69 110 ILE A C 1
ATOM 881 O O . ILE A 1 110 ? 8.525 -0.591 -10.311 1.00 80.69 110 ILE A O 1
ATOM 885 N N . LEU A 1 111 ? 9.535 1.192 -9.409 1.00 79.69 111 LEU A N 1
ATOM 886 C CA . LEU A 1 111 ? 8.324 1.924 -9.041 1.00 79.69 111 LEU A CA 1
ATOM 887 C C . LEU A 1 111 ? 7.458 2.197 -10.269 1.00 79.69 111 LEU A C 1
ATOM 889 O O . LEU A 1 111 ? 6.266 1.896 -10.276 1.00 79.69 111 LEU A O 1
ATOM 893 N N . LYS A 1 112 ? 8.081 2.684 -11.346 1.00 71.06 112 LYS A N 1
ATOM 894 C CA . LYS A 1 112 ? 7.421 2.906 -12.630 1.00 71.06 112 LYS A CA 1
ATOM 895 C C . LYS A 1 112 ? 6.916 1.606 -13.248 1.00 71.06 112 LYS A C 1
ATOM 897 O O . LYS A 1 112 ? 5.782 1.565 -13.714 1.00 71.06 112 LYS A O 1
ATOM 902 N N . TRP A 1 113 ? 7.724 0.546 -13.253 1.00 73.44 113 TRP A N 1
ATOM 903 C CA . TRP A 1 113 ? 7.284 -0.768 -13.730 1.00 73.44 113 TRP A CA 1
ATOM 904 C C . TRP A 1 113 ? 6.091 -1.271 -12.926 1.00 73.44 113 TRP A C 1
ATOM 906 O O . TRP A 1 113 ? 5.121 -1.725 -13.515 1.00 73.44 113 TRP A O 1
ATOM 916 N N . THR A 1 114 ? 6.136 -1.119 -11.609 1.00 72.88 114 THR A N 1
ATOM 917 C CA . THR A 1 11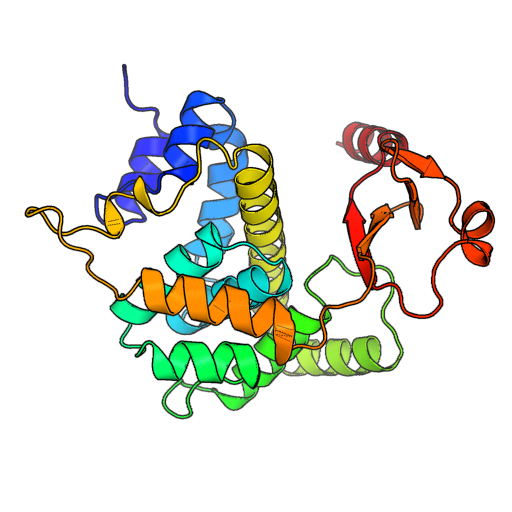4 ? 5.098 -1.545 -10.674 1.00 72.88 114 THR A CA 1
ATOM 918 C C . THR A 1 114 ? 3.801 -0.776 -10.909 1.00 72.88 114 THR A C 1
ATOM 920 O O . THR A 1 114 ? 2.753 -1.389 -11.037 1.00 72.88 114 THR A O 1
ATOM 923 N N . PHE A 1 115 ? 3.863 0.545 -11.090 1.00 69.06 115 PHE A N 1
ATOM 924 C CA . PHE A 1 115 ? 2.700 1.360 -11.455 1.00 69.06 115 PHE A CA 1
ATOM 925 C C . PHE A 1 115 ? 2.132 0.999 -12.838 1.00 69.06 115 PHE A C 1
ATOM 927 O O . PHE A 1 115 ? 0.930 1.035 -13.065 1.00 69.06 115 PHE A O 1
ATOM 934 N N . LEU A 1 116 ? 2.975 0.632 -13.804 1.00 61.47 116 LEU A N 1
ATOM 935 C CA . LEU A 1 116 ? 2.505 0.244 -15.140 1.00 61.47 116 LEU A CA 1
ATOM 936 C C . LEU A 1 116 ? 2.017 -1.212 -15.206 1.00 61.47 116 LEU A C 1
ATOM 938 O O . LEU A 1 116 ? 1.189 -1.537 -16.053 1.00 61.47 116 LEU A O 1
ATOM 942 N N . SER A 1 117 ? 2.521 -2.072 -14.320 1.00 56.50 117 SER A N 1
ATOM 943 C CA . SER A 1 117 ? 2.359 -3.533 -14.362 1.00 56.50 117 SER A CA 1
ATOM 944 C C . SER A 1 117 ? 1.650 -4.094 -13.129 1.00 56.50 117 SER A C 1
ATOM 946 O O . SER A 1 117 ? 1.620 -5.307 -12.963 1.00 56.50 117 SER A O 1
ATOM 948 N N . GLY A 1 118 ? 1.087 -3.245 -12.262 1.00 50.91 118 GLY A N 1
ATOM 949 C CA . GLY A 1 118 ? 0.521 -3.581 -10.944 1.00 50.91 118 GLY A CA 1
ATOM 950 C C . GLY A 1 118 ? -0.675 -4.539 -10.939 1.00 50.91 118 GLY A C 1
ATOM 951 O O . GLY A 1 118 ? -1.307 -4.725 -9.908 1.00 50.91 118 GLY A O 1
ATOM 952 N N . HIS A 1 119 ? -0.980 -5.166 -12.073 1.00 46.66 119 HIS A N 1
ATOM 953 C CA . HIS A 1 119 ? -1.924 -6.264 -12.216 1.00 46.66 119 HIS A CA 1
ATOM 954 C C . HIS A 1 119 ? -1.163 -7.457 -12.816 1.00 46.66 119 HIS A C 1
ATOM 956 O O . HIS A 1 119 ? -0.469 -7.293 -13.819 1.00 46.66 119 HIS A O 1
ATOM 962 N N . LEU A 1 120 ? -1.259 -8.638 -12.187 1.00 38.00 120 LEU A N 1
ATOM 963 C CA . LEU A 1 120 ? -0.489 -9.844 -12.539 1.00 38.00 120 LEU A CA 1
ATOM 964 C C . LEU A 1 120 ? -0.390 -10.116 -14.064 1.00 38.00 120 LEU A C 1
ATOM 966 O O . LEU A 1 120 ? -1.335 -9.868 -14.816 1.00 38.00 120 LEU A O 1
ATOM 970 N N . PRO A 1 121 ? 0.737 -10.683 -14.537 1.00 38.62 121 PRO A N 1
ATOM 971 C CA . PRO A 1 121 ? 1.174 -10.581 -15.919 1.00 38.62 121 PRO A CA 1
ATOM 972 C C . PRO A 1 121 ? 0.478 -11.618 -16.795 1.00 38.62 121 PRO A C 1
ATOM 974 O O . PRO A 1 121 ? 0.877 -12.774 -16.847 1.00 38.62 121 PRO A O 1
ATOM 977 N N . THR A 1 122 ? -0.518 -11.197 -17.561 1.00 31.61 122 THR A N 1
ATOM 978 C CA . THR A 1 122 ? -0.947 -11.932 -18.760 1.00 31.61 122 THR A CA 1
ATOM 979 C C . THR A 1 122 ? -1.394 -10.925 -19.816 1.00 31.61 122 THR A C 1
ATOM 981 O O . THR A 1 122 ? -2.573 -10.771 -20.116 1.00 31.61 122 THR A O 1
ATOM 984 N N . GLY A 1 123 ? -0.428 -10.179 -20.344 1.00 36.31 123 GLY A N 1
ATOM 985 C CA . GLY A 1 123 ? -0.655 -9.187 -21.392 1.00 36.31 123 GLY A CA 1
ATOM 986 C C . GLY A 1 123 ? 0.439 -8.135 -21.402 1.00 36.31 123 GLY A C 1
ATOM 987 O O . GLY A 1 123 ? 0.160 -6.955 -21.233 1.00 36.31 123 GLY A O 1
ATOM 988 N N . LEU A 1 124 ? 1.696 -8.564 -21.527 1.00 39.88 124 LEU A N 1
ATOM 989 C CA . LEU A 1 124 ? 2.790 -7.623 -21.711 1.00 39.88 124 LEU A CA 1
ATOM 990 C C . LEU A 1 124 ? 2.633 -7.015 -23.121 1.00 39.88 124 LEU A C 1
ATOM 992 O O . LEU A 1 124 ? 2.719 -7.724 -24.119 1.00 39.88 124 LEU A O 1
ATOM 996 N N . THR A 1 125 ? 2.352 -5.716 -23.205 1.00 46.09 125 THR A N 1
ATOM 997 C CA . THR A 1 125 ? 2.586 -4.920 -24.421 1.00 46.09 125 THR A CA 1
ATOM 998 C C . THR A 1 125 ? 4.088 -4.932 -24.739 1.00 46.09 125 THR A C 1
ATOM 1000 O O . THR A 1 125 ? 4.890 -5.151 -23.833 1.00 46.09 125 THR A O 1
ATOM 1003 N N . ASP A 1 126 ? 4.523 -4.650 -25.972 1.00 45.34 126 ASP A N 1
ATOM 1004 C CA . ASP A 1 126 ? 5.965 -4.599 -26.313 1.00 45.34 126 ASP A CA 1
ATOM 1005 C C . ASP A 1 126 ? 6.777 -3.700 -25.348 1.00 45.34 126 ASP A C 1
ATOM 1007 O O . ASP A 1 126 ? 7.923 -3.985 -24.979 1.00 45.34 126 ASP A O 1
ATOM 1011 N N . THR A 1 127 ? 6.146 -2.637 -24.843 1.00 43.78 127 THR A N 1
ATOM 1012 C CA . THR A 1 127 ? 6.708 -1.720 -23.845 1.00 43.78 127 THR A CA 1
ATOM 1013 C C . THR A 1 127 ? 6.812 -2.331 -22.444 1.00 43.78 127 THR A C 1
ATOM 1015 O O . THR A 1 127 ? 7.766 -2.041 -21.730 1.00 43.78 127 THR A O 1
ATOM 1018 N N . THR A 1 128 ? 5.868 -3.179 -22.024 1.00 46.97 128 THR A N 1
ATOM 1019 C CA . THR A 1 128 ? 5.957 -3.893 -20.733 1.00 46.97 128 THR A CA 1
ATOM 1020 C C . THR A 1 128 ? 6.826 -5.145 -20.824 1.00 46.97 128 THR A C 1
ATOM 1022 O O . THR A 1 128 ? 7.480 -5.465 -19.837 1.00 46.97 128 THR A O 1
ATOM 1025 N N . LEU A 1 129 ? 6.929 -5.802 -21.989 1.00 50.12 129 LEU A N 1
ATOM 1026 C CA . LEU A 1 129 ? 7.893 -6.884 -22.254 1.00 50.12 129 LEU A CA 1
ATOM 1027 C C . LEU A 1 129 ? 9.331 -6.383 -22.078 1.00 50.12 129 LEU A C 1
ATOM 1029 O O . LEU A 1 129 ? 10.081 -6.918 -21.263 1.00 50.12 129 LEU A O 1
ATOM 1033 N N . SER A 1 130 ? 9.684 -5.305 -22.784 1.00 50.75 130 SER A N 1
ATOM 1034 C CA . SER A 1 130 ? 11.020 -4.698 -22.702 1.00 50.75 130 SER A CA 1
ATOM 1035 C C . SER A 1 130 ? 11.344 -4.169 -21.302 1.00 50.75 130 SER A C 1
ATOM 1037 O O . SER A 1 130 ? 12.472 -4.318 -20.824 1.00 50.75 130 SER A O 1
ATOM 1039 N N . LEU A 1 131 ? 10.356 -3.603 -20.599 1.00 54.22 131 LEU A N 1
ATOM 1040 C CA . LEU A 1 131 ? 10.541 -3.155 -19.221 1.00 54.22 131 LEU A CA 1
ATOM 1041 C C . LEU A 1 131 ? 10.687 -4.342 -18.256 1.00 54.22 131 LEU A C 1
ATOM 1043 O O . LEU A 1 131 ? 11.540 -4.289 -17.380 1.00 54.22 131 LEU A O 1
ATOM 1047 N N . ASN A 1 132 ? 9.942 -5.435 -18.438 1.00 62.22 132 ASN A N 1
ATOM 1048 C CA . ASN A 1 132 ? 10.051 -6.634 -17.602 1.00 62.22 132 ASN A CA 1
ATOM 1049 C C . ASN A 1 132 ? 11.424 -7.313 -17.745 1.00 62.22 132 ASN A C 1
ATOM 1051 O O . ASN A 1 132 ? 12.052 -7.643 -16.741 1.00 62.22 132 ASN A O 1
ATOM 1055 N N . GLU A 1 133 ? 11.940 -7.441 -18.971 1.00 63.38 133 GLU A N 1
ATOM 1056 C CA . GLU A 1 133 ? 13.313 -7.915 -19.208 1.00 63.38 133 GLU A CA 1
ATOM 1057 C C . GLU A 1 133 ? 14.362 -6.989 -18.585 1.00 63.38 133 GLU A C 1
ATOM 1059 O O . GLU A 1 133 ? 15.406 -7.445 -18.120 1.00 63.38 133 GLU A O 1
ATOM 1064 N N . THR A 1 134 ? 14.096 -5.682 -18.578 1.00 64.81 134 THR A N 1
ATOM 1065 C CA . THR A 1 134 ? 14.973 -4.692 -17.945 1.00 64.81 134 THR A CA 1
ATOM 1066 C C . THR A 1 134 ? 14.962 -4.848 -16.425 1.00 64.81 134 THR A C 1
ATOM 1068 O O . THR A 1 134 ? 16.029 -4.906 -15.822 1.00 64.81 134 THR A O 1
ATOM 1071 N N . ILE A 1 135 ? 13.791 -4.994 -15.798 1.00 70.88 135 ILE A N 1
ATOM 1072 C CA . ILE A 1 135 ? 13.680 -5.203 -14.348 1.00 70.88 135 ILE A CA 1
ATOM 1073 C C . ILE A 1 135 ? 14.344 -6.518 -13.933 1.00 70.88 135 ILE A C 1
ATOM 1075 O O . ILE A 1 135 ? 15.144 -6.510 -13.005 1.00 70.88 135 ILE A O 1
ATOM 1079 N N . GLN A 1 136 ? 14.117 -7.620 -14.653 1.00 70.00 136 GLN A N 1
ATOM 1080 C CA . GLN A 1 136 ? 14.757 -8.910 -14.350 1.00 70.00 136 GLN A CA 1
ATOM 1081 C C . GLN A 1 136 ? 16.293 -8.885 -14.460 1.00 70.00 136 GLN A C 1
ATOM 1083 O O . GLN A 1 136 ? 16.957 -9.749 -13.896 1.00 70.00 136 GLN A O 1
ATOM 1088 N N . LYS A 1 137 ? 16.870 -7.910 -15.176 1.00 78.12 137 LYS A N 1
ATOM 1089 C CA . LYS A 1 137 ? 18.324 -7.668 -15.216 1.00 78.12 137 LYS A CA 1
ATOM 1090 C C . LYS A 1 137 ? 18.810 -6.737 -14.101 1.00 78.12 137 LYS A C 1
ATOM 1092 O O . LYS A 1 137 ? 20.002 -6.729 -13.814 1.00 78.12 137 LYS A O 1
ATOM 1097 N N . LEU A 1 138 ? 17.918 -5.932 -13.521 1.00 80.50 138 LEU A N 1
ATOM 1098 C CA . LEU A 1 138 ? 18.229 -4.937 -12.490 1.00 80.50 138 LEU A CA 1
ATOM 1099 C C . LEU A 1 138 ? 18.105 -5.483 -11.068 1.00 80.50 138 LEU A C 1
ATOM 1101 O O . LEU A 1 138 ? 18.784 -4.975 -10.180 1.00 80.50 138 LEU A O 1
ATOM 1105 N N . ILE A 1 139 ? 17.247 -6.479 -10.849 1.00 83.62 139 ILE A N 1
ATOM 1106 C CA . ILE A 1 139 ? 17.037 -7.097 -9.538 1.00 83.62 139 ILE A CA 1
ATOM 1107 C C . ILE A 1 139 ? 17.241 -8.604 -9.584 1.00 83.62 139 ILE A C 1
ATOM 1109 O O . ILE A 1 139 ? 17.099 -9.252 -10.622 1.00 83.62 139 ILE A O 1
ATOM 1113 N N . THR A 1 140 ? 17.577 -9.168 -8.434 1.00 86.00 140 THR A N 1
ATOM 1114 C CA . THR A 1 140 ? 17.729 -10.605 -8.238 1.00 86.00 140 THR A CA 1
ATOM 1115 C C . THR A 1 140 ? 16.391 -11.340 -8.408 1.00 86.00 140 THR A C 1
ATOM 1117 O O . THR A 1 140 ? 15.316 -10.759 -8.226 1.00 86.00 140 THR A O 1
ATOM 1120 N N . PRO A 1 141 ? 16.411 -12.653 -8.706 1.00 81.31 141 PRO A N 1
ATOM 1121 C CA . PRO A 1 141 ? 15.189 -13.456 -8.756 1.00 81.31 141 PRO A CA 1
ATOM 1122 C C . PRO A 1 141 ? 14.381 -13.456 -7.448 1.00 81.31 141 PRO A C 1
ATOM 1124 O O . PRO A 1 141 ? 13.161 -13.620 -7.489 1.00 81.31 141 PRO A O 1
ATOM 1127 N N . ASP A 1 142 ? 15.041 -13.292 -6.297 1.00 82.25 142 ASP A N 1
ATOM 1128 C CA . ASP A 1 142 ? 14.386 -13.201 -4.989 1.00 82.25 142 ASP A CA 1
ATOM 1129 C C . ASP A 1 142 ? 13.676 -11.858 -4.794 1.00 82.25 142 ASP A C 1
ATOM 1131 O O . ASP A 1 142 ? 12.484 -11.854 -4.473 1.00 82.25 142 ASP A O 1
ATOM 1135 N N . GLU A 1 143 ? 14.346 -10.740 -5.097 1.00 84.38 143 GLU A N 1
ATOM 1136 C CA . GLU A 1 143 ? 13.729 -9.405 -5.102 1.00 84.38 143 GLU A CA 1
ATOM 1137 C C . GLU A 1 143 ? 12.544 -9.355 -6.075 1.00 84.38 143 GLU A C 1
ATOM 1139 O O . GLU A 1 143 ? 11.481 -8.837 -5.734 1.00 84.38 143 GLU A O 1
ATOM 1144 N N . TYR A 1 144 ? 12.683 -9.950 -7.267 1.00 81.31 144 TYR A N 1
ATOM 1145 C CA . TYR A 1 144 ? 11.601 -10.030 -8.250 1.00 81.31 144 TYR A CA 1
ATOM 1146 C C . TYR A 1 144 ? 10.398 -10.786 -7.683 1.00 81.31 144 TYR A C 1
ATOM 1148 O O . TYR A 1 144 ? 9.285 -10.264 -7.696 1.00 81.31 144 TYR A O 1
ATOM 1156 N N . ARG A 1 145 ? 10.599 -11.980 -7.105 1.00 79.00 145 ARG A N 1
ATOM 1157 C CA . ARG A 1 145 ? 9.516 -12.733 -6.443 1.00 79.00 145 ARG A CA 1
ATOM 1158 C C . ARG A 1 145 ? 8.862 -11.940 -5.319 1.00 79.00 145 ARG A C 1
ATOM 1160 O O . ARG A 1 145 ? 7.644 -12.007 -5.161 1.00 79.00 145 ARG A O 1
ATOM 1167 N N . HIS A 1 146 ? 9.641 -11.216 -4.526 1.00 82.75 146 HIS A N 1
ATOM 1168 C CA . HIS A 1 146 ? 9.092 -10.432 -3.429 1.00 82.75 146 HIS A CA 1
ATOM 1169 C C . HIS A 1 146 ? 8.305 -9.213 -3.912 1.00 82.75 146 HIS A C 1
ATOM 1171 O O . HIS A 1 146 ? 7.240 -8.924 -3.368 1.00 82.75 146 HIS A O 1
ATOM 1177 N N . LEU A 1 147 ? 8.741 -8.567 -4.994 1.00 81.94 147 LEU A N 1
ATOM 1178 C CA . LEU A 1 147 ? 7.985 -7.503 -5.648 1.00 81.94 147 LEU A CA 1
ATOM 1179 C C . LEU A 1 147 ? 6.578 -7.976 -6.056 1.00 81.94 147 LEU A C 1
ATOM 1181 O O . LEU A 1 147 ? 5.601 -7.268 -5.811 1.00 81.94 147 LEU A O 1
ATOM 1185 N N . PHE A 1 148 ? 6.442 -9.201 -6.584 1.00 78.50 148 PHE A N 1
ATOM 1186 C CA . PHE A 1 148 ? 5.120 -9.791 -6.862 1.00 78.50 148 PHE A CA 1
ATOM 1187 C C . PHE A 1 148 ? 4.274 -9.983 -5.610 1.00 78.50 148 PHE A C 1
ATOM 1189 O O . PHE A 1 148 ? 3.065 -9.742 -5.647 1.00 78.50 148 PHE A O 1
ATOM 1196 N N . LYS A 1 149 ? 4.884 -10.407 -4.500 1.00 82.50 149 LYS A N 1
ATOM 1197 C CA . LYS A 1 149 ? 4.170 -10.555 -3.227 1.00 82.50 149 LYS A CA 1
ATOM 1198 C C . LYS A 1 149 ? 3.636 -9.211 -2.740 1.00 82.50 149 LYS A C 1
ATOM 1200 O O . LYS A 1 149 ? 2.468 -9.144 -2.372 1.00 82.50 149 LYS A O 1
ATOM 1205 N N . ILE A 1 150 ? 4.444 -8.148 -2.813 1.00 84.25 150 ILE A N 1
ATOM 1206 C CA . ILE A 1 150 ? 4.015 -6.779 -2.482 1.00 84.25 150 ILE A CA 1
ATOM 1207 C C . ILE A 1 150 ? 2.824 -6.368 -3.355 1.00 84.25 150 ILE A C 1
ATOM 1209 O O . ILE A 1 150 ? 1.803 -5.946 -2.817 1.00 84.25 150 ILE A O 1
ATOM 1213 N N . CYS A 1 151 ? 2.916 -6.553 -4.678 1.00 80.62 151 CYS A N 1
ATOM 1214 C CA . CYS A 1 151 ? 1.831 -6.215 -5.609 1.00 80.62 151 CYS A CA 1
ATOM 1215 C C . CYS A 1 151 ? 0.535 -6.983 -5.296 1.00 80.62 151 CYS A C 1
ATOM 1217 O O . CYS A 1 151 ? -0.552 -6.414 -5.299 1.00 80.62 151 CYS A O 1
ATOM 1219 N N . THR A 1 152 ? 0.652 -8.272 -4.980 1.00 79.69 152 THR A N 1
ATOM 1220 C CA . THR A 1 152 ? -0.497 -9.128 -4.646 1.00 79.69 152 THR A CA 1
ATOM 1221 C C . THR A 1 152 ? -1.154 -8.694 -3.338 1.00 79.69 152 THR A C 1
ATOM 1223 O O . THR A 1 152 ? -2.377 -8.614 -3.244 1.00 79.69 152 THR A O 1
ATOM 1226 N N . VAL A 1 153 ? -0.347 -8.394 -2.318 1.00 85.88 153 VAL A N 1
ATOM 1227 C CA . VAL A 1 153 ? -0.842 -7.970 -1.005 1.00 85.88 153 VAL A CA 1
ATOM 1228 C C . VAL A 1 153 ? -1.521 -6.610 -1.078 1.00 85.88 153 VAL A C 1
ATOM 1230 O O . VAL A 1 153 ? -2.568 -6.436 -0.460 1.00 85.88 153 VAL A O 1
ATOM 1233 N N . ILE A 1 154 ? -0.985 -5.656 -1.839 1.00 85.12 154 ILE A N 1
ATOM 1234 C CA . ILE A 1 154 ? -1.633 -4.348 -1.943 1.00 85.12 154 ILE A CA 1
ATOM 1235 C C . ILE A 1 154 ? -2.938 -4.410 -2.742 1.00 85.12 154 ILE A C 1
ATOM 1237 O O . ILE A 1 154 ? -3.902 -3.772 -2.335 1.00 85.12 154 ILE A O 1
ATOM 1241 N N . ASP A 1 155 ? -3.025 -5.220 -3.805 1.00 80.88 155 ASP A N 1
ATOM 1242 C CA . ASP A 1 155 ? -4.291 -5.446 -4.520 1.00 80.88 155 ASP A CA 1
ATOM 1243 C C . ASP A 1 155 ? -5.341 -6.073 -3.588 1.00 80.88 155 ASP A C 1
ATOM 1245 O O . ASP A 1 155 ? -6.474 -5.593 -3.515 1.00 80.88 155 ASP A O 1
ATOM 1249 N N . LEU A 1 156 ? -4.944 -7.069 -2.786 1.00 84.12 156 LEU A N 1
ATOM 1250 C CA . LEU A 1 156 ? -5.800 -7.656 -1.753 1.00 84.12 156 LEU A CA 1
ATOM 1251 C C . LEU A 1 156 ? -6.308 -6.596 -0.761 1.00 84.12 156 LEU A C 1
ATOM 1253 O O . LEU A 1 156 ? -7.508 -6.542 -0.485 1.00 84.12 156 LEU A O 1
ATOM 1257 N N . LEU A 1 157 ? -5.415 -5.761 -0.220 1.00 88.19 157 LEU A N 1
ATOM 1258 C CA . LEU A 1 157 ? -5.767 -4.732 0.765 1.00 88.19 157 LEU A CA 1
ATOM 1259 C C . LEU A 1 157 ? -6.644 -3.630 0.158 1.00 88.19 157 LEU A C 1
ATOM 1261 O O . LEU A 1 157 ? -7.620 -3.225 0.790 1.00 88.19 157 LEU A O 1
ATOM 1265 N N . ASN A 1 158 ? -6.356 -3.194 -1.070 1.00 84.19 158 ASN A N 1
ATOM 1266 C CA . ASN A 1 158 ? -7.151 -2.195 -1.786 1.00 84.19 158 ASN A CA 1
ATOM 1267 C C . ASN A 1 158 ? -8.578 -2.704 -2.029 1.00 84.19 158 ASN A C 1
ATOM 1269 O O . ASN A 1 158 ? -9.542 -2.053 -1.623 1.00 84.19 158 ASN A O 1
ATOM 1273 N N . ARG A 1 159 ? -8.730 -3.918 -2.575 1.00 80.94 159 ARG A N 1
ATOM 1274 C CA . ARG A 1 159 ? -10.054 -4.534 -2.785 1.00 80.94 159 ARG A CA 1
ATOM 1275 C C . ARG A 1 159 ? -10.813 -4.730 -1.485 1.00 80.94 159 ARG A C 1
ATOM 1277 O O . ARG A 1 159 ? -12.020 -4.512 -1.435 1.00 80.94 159 ARG A O 1
ATOM 1284 N N . PHE A 1 160 ? -10.124 -5.165 -0.432 1.00 84.38 160 PHE A N 1
ATOM 1285 C CA . PHE A 1 160 ? -10.749 -5.351 0.873 1.00 84.38 160 PHE A CA 1
ATOM 1286 C C . PHE A 1 160 ? -11.246 -4.015 1.439 1.00 84.38 160 PHE A C 1
ATOM 1288 O O . PHE A 1 160 ? -12.376 -3.930 1.919 1.00 84.38 160 PHE A O 1
ATOM 1295 N N . SER A 1 161 ? -10.418 -2.972 1.349 1.00 84.75 161 SER A N 1
ATOM 1296 C CA . SER A 1 161 ? -10.757 -1.598 1.730 1.00 84.75 161 SER A CA 1
ATOM 1297 C C . SER A 1 161 ? -11.992 -1.093 0.978 1.00 84.75 161 SER A C 1
ATOM 1299 O O . SER A 1 161 ? -12.935 -0.619 1.606 1.00 84.75 161 SER A O 1
ATOM 1301 N N . GLU A 1 162 ? -12.051 -1.288 -0.341 1.00 80.88 162 GLU A N 1
ATOM 1302 C CA . GLU A 1 162 ? -13.199 -0.904 -1.174 1.00 80.88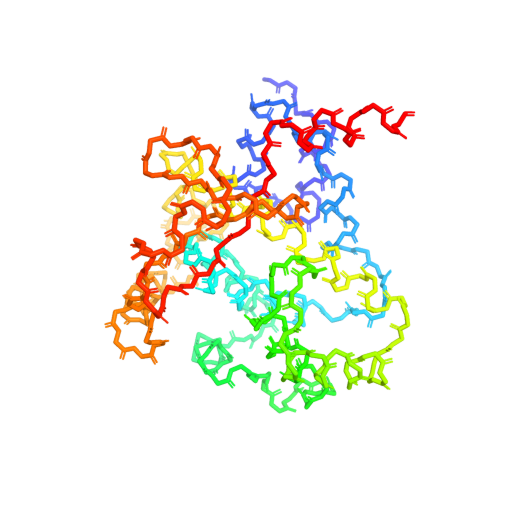 162 GLU A CA 1
ATOM 1303 C C . GLU A 1 162 ? -14.468 -1.682 -0.827 1.00 80.88 162 GLU A C 1
ATOM 1305 O O . GLU A 1 162 ? -15.535 -1.095 -0.636 1.00 80.88 162 GLU A O 1
ATOM 1310 N N . PHE A 1 163 ? -14.360 -3.004 -0.687 1.00 79.38 163 PHE A N 1
ATOM 1311 C CA . PHE A 1 163 ? -15.498 -3.856 -0.350 1.00 79.38 163 PHE A CA 1
ATOM 1312 C C . PHE A 1 163 ? -16.098 -3.502 1.020 1.00 79.38 163 PHE A C 1
ATOM 1314 O O . PHE A 1 163 ? -17.309 -3.611 1.225 1.00 79.38 163 PHE A O 1
ATOM 1321 N N . TYR A 1 164 ? -15.263 -3.043 1.955 1.00 82.50 164 TYR A N 1
ATOM 1322 C CA . TYR A 1 164 ? -15.666 -2.597 3.287 1.00 82.50 164 TYR A CA 1
ATOM 1323 C C . TYR A 1 164 ? -15.544 -1.078 3.473 1.00 82.50 164 TYR A C 1
ATOM 1325 O O . TYR A 1 164 ? -15.313 -0.628 4.595 1.00 82.50 164 TYR A O 1
ATOM 1333 N N . ALA A 1 165 ? -15.748 -0.274 2.424 1.00 76.62 165 ALA A N 1
ATOM 1334 C CA . ALA A 1 165 ? -15.545 1.182 2.461 1.00 76.62 165 ALA A CA 1
ATOM 1335 C C . ALA A 1 165 ? -16.390 1.918 3.522 1.00 76.62 165 ALA A C 1
ATOM 1337 O O . ALA A 1 165 ? -16.019 2.985 4.004 1.00 76.62 165 ALA A O 1
ATOM 1338 N N . ASN A 1 166 ? -17.522 1.339 3.935 1.00 79.56 166 ASN A N 1
ATOM 1339 C CA . ASN A 1 166 ? -18.349 1.871 5.024 1.00 79.56 166 ASN A CA 1
ATOM 1340 C C . ASN A 1 166 ? -17.743 1.666 6.424 1.00 79.56 166 ASN A C 1
ATOM 1342 O O . ASN A 1 166 ? -18.213 2.268 7.385 1.00 79.56 166 ASN A O 1
ATOM 1346 N N . LYS A 1 167 ? -16.753 0.782 6.553 1.00 80.81 167 LYS A N 1
ATOM 1347 C CA . LYS A 1 167 ? -16.043 0.488 7.800 1.00 80.81 167 LYS A CA 1
ATOM 1348 C C . LYS A 1 167 ? -14.592 0.955 7.755 1.00 80.81 167 LYS A C 1
ATOM 1350 O O . LYS A 1 167 ? -14.089 1.444 8.758 1.00 80.81 167 LYS A O 1
ATOM 1355 N N . VAL A 1 168 ? -13.920 0.786 6.619 1.00 83.44 168 VAL A N 1
ATOM 1356 C CA . VAL A 1 168 ? -12.516 1.152 6.408 1.00 83.44 168 VAL A CA 1
ATOM 1357 C C . VAL A 1 168 ? -12.454 2.629 6.019 1.00 83.44 168 VAL A C 1
ATOM 1359 O O . VAL A 1 168 ? -12.423 2.984 4.846 1.00 83.44 168 VAL A O 1
ATOM 1362 N N . GLN A 1 169 ? -12.489 3.505 7.023 1.00 80.75 169 GLN A N 1
ATOM 1363 C CA . GLN A 1 169 ? -12.457 4.955 6.826 1.00 80.75 169 GLN A CA 1
ATOM 1364 C C . GLN A 1 169 ? -11.267 5.563 7.560 1.00 80.75 169 GLN A C 1
ATOM 1366 O O . GLN A 1 169 ? -11.008 5.238 8.719 1.00 80.75 169 GLN A O 1
ATOM 1371 N N . THR A 1 170 ? -10.561 6.483 6.901 1.00 81.06 170 THR A N 1
ATOM 1372 C CA . THR A 1 170 ? -9.370 7.144 7.458 1.00 81.06 170 THR A CA 1
ATOM 1373 C C . THR A 1 170 ? -9.670 7.916 8.740 1.00 81.06 170 THR A C 1
ATOM 1375 O O . THR A 1 170 ? -8.817 8.006 9.613 1.00 81.06 170 THR A O 1
ATOM 1378 N N . GLU A 1 171 ? -10.886 8.446 8.886 1.00 80.62 171 GLU A N 1
ATOM 1379 C CA . GLU A 1 171 ? -11.317 9.154 10.099 1.00 80.62 171 GLU A CA 1
ATOM 1380 C C . GLU A 1 171 ? -11.377 8.271 11.353 1.00 80.62 171 GLU A C 1
ATOM 1382 O O . GLU A 1 171 ? -11.276 8.768 12.472 1.00 80.62 171 GLU A O 1
ATOM 1387 N N . ASN A 1 172 ? -11.492 6.956 11.165 1.00 85.19 172 ASN A N 1
ATOM 1388 C CA . ASN A 1 172 ? -11.551 5.971 12.241 1.00 85.19 172 ASN A CA 1
ATOM 1389 C C . ASN A 1 172 ? -10.193 5.288 12.479 1.00 85.19 172 ASN A C 1
ATOM 1391 O O . ASN A 1 172 ? -10.097 4.343 13.265 1.00 85.19 172 ASN A O 1
ATOM 1395 N N . GLU A 1 173 ? -9.139 5.727 11.787 1.00 89.50 173 GLU A N 1
ATOM 1396 C CA . GLU A 1 173 ? -7.821 5.110 11.858 1.00 89.50 173 GLU A CA 1
ATOM 1397 C C . GLU A 1 173 ? -6.984 5.708 12.997 1.00 89.50 173 GLU A C 1
ATOM 1399 O O . GLU A 1 173 ? -6.361 6.760 12.860 1.00 89.50 173 GLU A O 1
ATOM 1404 N N . GLU A 1 174 ? -6.941 5.002 14.128 1.00 86.25 174 GLU A N 1
ATOM 1405 C CA . GLU A 1 174 ? -6.287 5.433 15.373 1.00 86.25 174 GLU A CA 1
ATOM 1406 C C . GLU A 1 174 ? -4.829 5.871 15.181 1.00 86.25 174 GLU A C 1
ATOM 1408 O O . GLU A 1 174 ? -4.379 6.814 15.836 1.00 86.25 174 GLU A O 1
ATOM 1413 N N . MET A 1 175 ? -4.074 5.229 14.280 1.00 87.06 175 MET A N 1
ATOM 1414 C CA . MET A 1 175 ? -2.663 5.584 14.078 1.00 87.06 175 MET A CA 1
ATOM 1415 C C . MET A 1 175 ? -2.473 7.015 13.549 1.00 87.06 175 MET A C 1
ATOM 1417 O O . MET A 1 175 ? -1.442 7.632 13.842 1.00 87.06 175 MET A O 1
ATOM 1421 N N . LEU A 1 176 ? -3.476 7.580 12.864 1.00 86.31 176 LEU A N 1
ATOM 1422 C CA . LEU A 1 176 ? -3.432 8.933 12.298 1.00 86.31 176 LEU A CA 1
ATOM 1423 C C . LEU A 1 176 ? -3.648 10.039 13.337 1.00 86.31 176 LEU A C 1
ATOM 1425 O O . LEU A 1 176 ? -3.394 11.206 13.032 1.00 86.31 176 LEU A O 1
ATOM 1429 N N . TYR A 1 177 ? -4.061 9.696 14.558 1.00 85.69 177 TYR A N 1
ATOM 1430 C CA . TYR A 1 177 ? -4.373 10.651 15.619 1.00 85.69 177 TYR A CA 1
ATOM 1431 C C . TYR A 1 177 ? -3.373 10.558 16.774 1.00 85.69 177 TYR A C 1
ATOM 1433 O O . TYR A 1 177 ? -2.853 9.489 17.110 1.00 85.69 177 TYR A O 1
ATOM 1441 N N . ASP A 1 178 ? -3.047 11.699 17.375 1.00 83.62 178 ASP A N 1
ATOM 1442 C CA . ASP A 1 178 ? -2.318 11.762 18.641 1.00 83.62 178 ASP A CA 1
ATOM 1443 C C . ASP A 1 178 ? -3.249 11.464 19.841 1.00 83.62 178 ASP A C 1
ATOM 1445 O O . ASP A 1 178 ? -4.469 11.382 19.675 1.00 83.62 178 ASP A O 1
ATOM 1449 N N . PRO A 1 179 ? -2.717 11.298 21.070 1.00 82.31 179 PRO A N 1
ATOM 1450 C CA . PRO A 1 179 ? -3.548 11.051 22.253 1.00 82.31 179 PRO A CA 1
ATOM 1451 C C . PRO A 1 179 ? -4.550 12.170 22.584 1.00 82.31 179 PRO A C 1
ATOM 1453 O O . PRO A 1 179 ? -5.476 11.939 23.358 1.00 82.31 179 PRO A O 1
ATOM 1456 N N . ALA A 1 180 ? -4.368 13.373 22.032 1.00 83.50 180 ALA A N 1
ATOM 1457 C CA . ALA A 1 180 ? -5.287 14.498 22.170 1.00 83.50 180 ALA A CA 1
ATOM 1458 C C . ALA A 1 180 ? -6.350 14.535 21.051 1.00 83.50 180 ALA A C 1
ATOM 1460 O O . ALA A 1 180 ? -7.170 15.453 21.020 1.00 83.50 180 ALA A O 1
ATOM 1461 N N . GLY A 1 181 ? -6.353 13.553 20.142 1.00 79.38 181 GLY A N 1
ATOM 1462 C CA . GLY A 1 181 ? -7.289 13.455 19.022 1.00 79.38 181 GLY A CA 1
ATOM 1463 C C . GLY A 1 181 ? -6.946 14.369 17.845 1.00 79.38 181 GLY A C 1
ATOM 1464 O O . GLY A 1 181 ? -7.789 14.588 16.975 1.00 79.38 181 GLY A O 1
ATOM 1465 N N . LYS A 1 182 ? -5.731 14.924 17.792 1.00 81.25 182 LYS A N 1
ATOM 1466 C CA . LYS A 1 182 ? -5.280 15.766 16.680 1.00 81.25 182 LYS A CA 1
ATOM 1467 C C . LYS A 1 182 ? -4.616 14.909 15.606 1.00 81.25 182 LYS A C 1
ATOM 1469 O O . LYS A 1 182 ? -3.851 13.997 15.908 1.00 81.25 182 LYS A O 1
ATOM 1474 N N . LEU A 1 183 ? -4.889 15.221 14.340 1.00 81.12 183 LEU A N 1
ATOM 1475 C CA . LEU A 1 183 ? -4.258 14.541 13.211 1.00 81.12 183 LEU A CA 1
ATOM 1476 C C . LEU A 1 183 ? -2.735 14.745 13.223 1.00 81.12 183 LEU A C 1
ATOM 1478 O O . LEU A 1 183 ? -2.254 15.876 13.317 1.00 81.12 183 LEU A O 1
ATOM 1482 N N . LYS A 1 184 ? -1.987 13.647 13.077 1.00 80.81 184 LYS A N 1
ATOM 1483 C CA . LYS A 1 184 ? -0.517 13.634 12.974 1.00 80.81 184 LYS A CA 1
ATOM 1484 C C . LYS A 1 184 ? -0.007 14.051 11.594 1.00 80.81 184 LYS A C 1
ATOM 1486 O O . LYS A 1 184 ? 1.162 14.391 11.453 1.00 80.81 184 LYS A O 1
ATOM 1491 N N . LEU A 1 185 ? -0.876 14.026 10.586 1.00 73.94 185 LEU A N 1
ATOM 1492 C CA . LEU A 1 185 ? -0.594 14.433 9.213 1.00 73.94 185 LEU A CA 1
ATOM 1493 C C . LEU A 1 185 ? -1.663 15.395 8.697 1.00 73.94 185 LEU A C 1
ATOM 1495 O O . LEU A 1 185 ? -2.794 15.366 9.187 1.00 73.94 185 LEU A O 1
ATOM 1499 N N . PRO A 1 186 ? -1.367 16.190 7.654 1.00 71.50 186 PRO A N 1
ATOM 1500 C CA . PRO A 1 186 ? -2.383 16.944 6.933 1.00 71.50 186 PRO A CA 1
ATOM 1501 C C . PRO A 1 186 ? -3.212 15.994 6.045 1.00 71.50 186 PRO A C 1
ATOM 1503 O O . PRO A 1 186 ? -3.193 16.075 4.820 1.00 71.50 186 PRO A O 1
ATOM 1506 N N . VAL A 1 187 ? -3.937 15.056 6.668 1.00 63.94 187 VAL A N 1
ATOM 1507 C CA . VAL A 1 187 ? -4.781 14.056 5.992 1.00 63.94 187 VAL A CA 1
ATOM 1508 C C . VAL A 1 187 ? -5.777 14.709 5.027 1.00 63.94 187 VAL A C 1
ATOM 1510 O O . VAL A 1 187 ? -5.871 14.230 3.901 1.00 63.94 187 VAL A O 1
ATOM 1513 N N . PRO A 1 188 ? -6.448 15.832 5.364 1.00 59.97 188 PRO A N 1
ATOM 1514 C CA . PRO A 1 188 ? -7.304 16.528 4.408 1.00 59.97 188 PRO A CA 1
ATOM 1515 C C . PRO A 1 188 ? -6.560 16.999 3.154 1.00 59.97 188 PRO A C 1
ATOM 1517 O O . PRO A 1 188 ? -7.117 16.914 2.065 1.00 59.97 188 PRO A O 1
ATOM 1520 N N . ASP A 1 189 ? -5.303 17.439 3.273 1.00 63.12 189 ASP A N 1
ATOM 1521 C CA . ASP A 1 189 ? -4.506 17.873 2.121 1.00 63.12 189 ASP A CA 1
ATOM 1522 C C . ASP A 1 189 ? -4.039 16.685 1.279 1.00 63.12 189 ASP A C 1
ATOM 1524 O O . ASP A 1 189 ? -3.986 16.800 0.058 1.00 63.12 189 ASP A O 1
ATOM 1528 N N . LEU A 1 190 ? -3.736 15.542 1.905 1.00 63.47 190 LEU A N 1
ATOM 1529 C CA . LEU A 1 190 ? -3.424 14.288 1.212 1.00 63.47 190 LEU A CA 1
ATOM 1530 C C . LEU A 1 190 ? -4.645 13.743 0.465 1.00 63.47 190 LEU A C 1
ATOM 1532 O O . LEU A 1 190 ? -4.534 13.418 -0.712 1.00 63.47 190 LEU A O 1
ATOM 1536 N N . VAL A 1 191 ? -5.814 13.707 1.111 1.00 59.06 191 VAL A N 1
ATOM 1537 C CA . VAL A 1 191 ? -7.082 13.270 0.506 1.00 59.06 191 VAL A CA 1
ATOM 1538 C C . VAL A 1 191 ? -7.500 14.216 -0.617 1.00 59.06 191 VAL A C 1
ATOM 1540 O O . VAL A 1 191 ? -7.862 13.759 -1.698 1.00 59.06 191 VAL A O 1
ATOM 1543 N N . LYS A 1 192 ? -7.414 15.534 -0.403 1.00 59.03 192 LYS A N 1
ATOM 1544 C CA . LYS A 1 192 ? -7.723 16.545 -1.423 1.00 59.03 192 LYS A CA 1
ATOM 1545 C C . LYS A 1 192 ? -6.760 16.467 -2.600 1.00 59.03 192 LYS A C 1
ATOM 1547 O O . LYS A 1 192 ? -7.195 16.536 -3.742 1.00 59.03 192 LYS A O 1
ATOM 1552 N N . TYR A 1 193 ? -5.468 16.304 -2.335 1.00 60.34 193 TYR A N 1
ATOM 1553 C CA . TYR A 1 193 ? -4.468 16.118 -3.379 1.00 60.34 193 TYR A CA 1
ATOM 1554 C C . TYR A 1 193 ? -4.729 14.846 -4.184 1.00 60.34 193 TYR A C 1
ATOM 1556 O O . TYR A 1 193 ? -4.778 14.911 -5.402 1.00 60.34 193 TYR A O 1
ATOM 1564 N N . TYR A 1 194 ? -4.982 13.724 -3.515 1.00 56.66 194 TYR A N 1
ATOM 1565 C CA . TYR A 1 194 ? -5.361 12.466 -4.149 1.00 56.66 194 TYR A CA 1
ATOM 1566 C C . TYR A 1 194 ? -6.642 12.610 -5.004 1.00 56.66 194 TYR A C 1
ATOM 1568 O O . TYR A 1 194 ? -6.677 12.193 -6.161 1.00 56.66 194 TYR A O 1
ATOM 1576 N N . THR A 1 195 ? -7.662 13.295 -4.481 1.00 51.91 195 THR A N 1
ATOM 1577 C CA . THR A 1 195 ? -8.912 13.581 -5.207 1.00 51.91 195 THR A CA 1
ATOM 1578 C C . THR A 1 195 ? -8.651 14.452 -6.443 1.00 51.91 195 THR A C 1
ATOM 1580 O O . THR A 1 195 ? -9.182 14.174 -7.513 1.00 51.91 195 THR A O 1
ATOM 1583 N N . ASN A 1 196 ? -7.778 15.456 -6.346 1.00 54.75 196 ASN A N 1
ATOM 1584 C CA . ASN A 1 196 ? -7.418 16.316 -7.477 1.00 54.75 196 ASN A CA 1
ATOM 1585 C C . ASN A 1 196 ? -6.524 15.597 -8.507 1.00 54.75 196 ASN A C 1
ATOM 1587 O O . ASN A 1 196 ? -6.745 15.740 -9.705 1.00 54.75 196 ASN A O 1
ATOM 1591 N N . LEU A 1 197 ? -5.568 14.772 -8.065 1.00 54.03 197 LEU A N 1
ATOM 1592 C CA . LEU A 1 197 ? -4.735 13.922 -8.927 1.00 54.03 197 LEU A CA 1
ATOM 1593 C C . LEU A 1 197 ? -5.585 13.025 -9.832 1.00 54.03 197 LEU A C 1
ATOM 1595 O O . LEU A 1 197 ? -5.291 12.904 -11.023 1.00 54.03 197 LEU A O 1
ATOM 1599 N N . SER A 1 198 ? -6.644 12.430 -9.267 1.00 47.25 198 SER A N 1
ATOM 1600 C CA . SER A 1 198 ? -7.596 11.594 -10.008 1.00 47.25 198 SER A CA 1
ATOM 1601 C C . SER A 1 198 ? -8.389 12.374 -11.065 1.00 47.25 198 SER A C 1
ATOM 1603 O O . SER A 1 198 ? -8.785 11.797 -12.072 1.00 47.25 198 SER A O 1
ATOM 1605 N N . GLN A 1 199 ? -8.571 13.687 -10.873 1.00 42.09 199 GLN A N 1
ATOM 1606 C CA . GLN A 1 199 ? -9.421 14.541 -11.707 1.00 42.09 199 GLN A CA 1
ATOM 1607 C C . GLN A 1 199 ? -8.665 15.405 -12.732 1.00 42.09 199 GLN A C 1
ATOM 1609 O O . GLN A 1 199 ? -9.298 15.859 -13.680 1.00 42.09 199 GLN A O 1
ATOM 1614 N N . SER A 1 200 ? -7.358 15.676 -12.580 1.00 44.22 200 SER A N 1
ATOM 1615 C CA . SER A 1 200 ? -6.681 16.659 -13.454 1.00 44.22 200 SER A CA 1
ATOM 1616 C C . SER A 1 200 ? -5.271 16.331 -13.951 1.00 44.22 200 SER A C 1
ATOM 1618 O O . SER A 1 200 ? -4.880 16.884 -14.975 1.00 44.22 200 SER A O 1
ATOM 1620 N N . GLU A 1 201 ? -4.482 15.487 -13.276 1.00 40.75 201 GLU A N 1
ATOM 1621 C CA . GLU A 1 201 ? -3.035 15.373 -13.578 1.00 40.75 201 GLU A CA 1
ATOM 1622 C C . GLU A 1 201 ? -2.590 13.986 -14.066 1.00 40.75 201 GLU A C 1
ATOM 1624 O O . GLU A 1 201 ? -1.636 13.894 -14.836 1.00 40.75 201 GLU A O 1
ATOM 1629 N N . LEU A 1 202 ? -3.297 12.907 -13.702 1.00 45.72 202 LEU A N 1
ATOM 1630 C CA . LEU A 1 202 ? -2.949 11.539 -14.123 1.00 45.72 202 LEU A CA 1
ATOM 1631 C C . LEU A 1 202 ? -3.700 11.048 -15.377 1.00 45.72 202 LEU A C 1
ATOM 1633 O O . LEU A 1 202 ? -3.427 9.946 -15.852 1.00 45.72 202 LEU A O 1
ATOM 1637 N N . ASN A 1 203 ? -4.628 11.839 -15.937 1.00 41.34 203 ASN A N 1
ATOM 1638 C CA . ASN A 1 203 ? -5.444 11.458 -17.104 1.00 41.34 203 ASN A CA 1
ATOM 1639 C C . ASN A 1 203 ? -6.184 10.105 -16.926 1.00 41.34 203 ASN A C 1
ATOM 1641 O O . ASN A 1 203 ? -6.369 9.346 -17.882 1.00 41.34 203 ASN A O 1
ATOM 1645 N N . ILE A 1 204 ? -6.616 9.781 -15.701 1.00 45.16 204 ILE A N 1
ATOM 1646 C CA . ILE A 1 204 ? -7.391 8.566 -15.393 1.00 45.16 204 ILE A CA 1
ATOM 1647 C C . ILE A 1 204 ? -8.887 8.842 -15.646 1.00 45.16 204 ILE A C 1
ATOM 1649 O O . ILE A 1 204 ? -9.716 8.740 -14.756 1.00 45.16 204 ILE A O 1
ATOM 1653 N N . GLU A 1 205 ? -9.243 9.222 -16.874 1.00 41.72 205 GLU A N 1
ATOM 1654 C CA . GLU A 1 205 ? -10.646 9.414 -17.306 1.00 41.72 205 GLU A CA 1
ATOM 1655 C C . GLU A 1 205 ? -11.201 8.213 -18.093 1.00 41.72 205 GLU A C 1
ATOM 1657 O O . GLU A 1 205 ? -12.280 8.272 -18.676 1.00 41.72 205 GLU A O 1
ATOM 1662 N N . LYS A 1 206 ? -10.465 7.102 -18.167 1.00 44.12 206 LYS A N 1
ATOM 1663 C CA . LYS A 1 206 ? -10.831 5.981 -19.040 1.00 44.12 206 LYS A CA 1
ATOM 1664 C C . LYS A 1 206 ? -11.661 4.946 -18.278 1.00 44.12 206 LYS A C 1
ATOM 1666 O O . LYS A 1 206 ? -11.260 4.590 -17.168 1.00 44.12 206 LYS A O 1
ATOM 1671 N N . PRO A 1 207 ? -12.761 4.414 -18.854 1.00 48.75 207 PRO A N 1
ATOM 1672 C CA . PRO A 1 207 ? -13.540 3.375 -18.196 1.00 48.75 207 PRO A CA 1
ATOM 1673 C C . PRO A 1 207 ? -12.627 2.197 -17.871 1.00 48.75 207 PRO A C 1
ATOM 1675 O O . PRO A 1 207 ? -11.952 1.667 -18.760 1.00 48.75 207 PRO A O 1
ATOM 1678 N N . VAL A 1 208 ? -12.584 1.832 -16.592 1.00 54.97 208 VAL A N 1
ATOM 1679 C CA . VAL A 1 208 ? -11.838 0.676 -16.105 1.00 54.97 208 VAL A CA 1
ATOM 1680 C C . VAL A 1 208 ? -12.745 -0.541 -16.218 1.00 54.97 208 VAL A C 1
ATOM 1682 O O . VAL A 1 208 ? -13.804 -0.591 -15.598 1.00 54.97 208 VAL A O 1
ATOM 1685 N N . VAL A 1 209 ? -12.346 -1.502 -17.044 1.00 60.44 209 VAL A N 1
ATOM 1686 C CA . VAL A 1 209 ? -13.118 -2.709 -17.345 1.00 60.44 209 VAL A CA 1
ATOM 1687 C C . VAL A 1 209 ? -12.440 -3.908 -16.691 1.00 60.44 209 VAL A C 1
ATOM 1689 O O . VAL A 1 209 ? -11.262 -4.158 -16.940 1.00 60.44 209 VAL A O 1
ATOM 1692 N N . THR A 1 210 ? -13.163 -4.661 -15.863 1.00 59.47 210 THR A N 1
ATOM 1693 C CA . THR A 1 210 ? -12.590 -5.818 -15.162 1.00 59.47 210 THR A CA 1
ATOM 1694 C C . THR A 1 210 ? -12.463 -7.010 -16.111 1.00 59.47 210 THR A C 1
ATOM 1696 O O . THR A 1 210 ? -13.461 -7.503 -16.627 1.00 59.47 210 THR A O 1
ATOM 1699 N N . ILE A 1 211 ? -11.246 -7.509 -16.329 1.00 67.62 211 ILE A N 1
ATOM 1700 C CA . ILE A 1 211 ? -10.943 -8.687 -17.154 1.00 67.62 211 ILE A CA 1
ATOM 1701 C C . ILE A 1 211 ? -10.442 -9.853 -16.290 1.00 67.62 211 ILE A C 1
ATOM 1703 O O . ILE A 1 211 ? -9.742 -9.671 -15.295 1.00 67.62 211 ILE A O 1
ATOM 1707 N N . CYS A 1 212 ? -10.793 -11.085 -16.646 1.00 66.25 212 CYS A N 1
ATOM 1708 C CA . CYS A 1 212 ? -10.366 -12.266 -15.922 1.00 66.25 212 CYS A CA 1
ATOM 1709 C C . CYS A 1 212 ? -8.885 -12.503 -16.206 1.00 66.25 212 CYS A C 1
ATOM 1711 O O . CYS A 1 212 ? -8.477 -12.608 -17.363 1.00 66.25 212 CYS A O 1
ATOM 1713 N N . ALA A 1 213 ? -8.083 -12.639 -15.152 1.00 60.41 213 ALA A N 1
ATOM 1714 C CA . ALA A 1 213 ? -6.644 -12.853 -15.258 1.00 60.41 213 ALA A CA 1
ATOM 1715 C C . ALA A 1 213 ? -6.271 -14.158 -15.986 1.00 60.41 213 ALA A C 1
ATOM 1717 O O . ALA A 1 213 ? -5.189 -14.239 -16.557 1.00 60.41 213 ALA A O 1
ATOM 1718 N N . TYR A 1 214 ? -7.178 -15.138 -16.016 1.00 64.25 214 TYR A N 1
ATOM 1719 C CA . TYR A 1 214 ? -6.944 -16.471 -16.570 1.00 64.25 214 TYR A CA 1
ATOM 1720 C C . TYR A 1 214 ? -7.547 -16.630 -17.966 1.00 64.25 214 TYR A C 1
ATOM 1722 O O . TYR A 1 214 ? -6.818 -16.790 -18.940 1.00 64.25 214 TYR A O 1
ATOM 1730 N N . CYS A 1 215 ? -8.874 -16.547 -18.086 1.00 69.94 215 CYS A N 1
ATOM 1731 C CA . CYS A 1 215 ? -9.567 -16.808 -19.351 1.00 69.94 215 CYS A CA 1
ATOM 1732 C C . CYS A 1 215 ? -9.786 -15.568 -20.224 1.00 69.94 215 CYS A C 1
ATOM 1734 O O . CYS A 1 215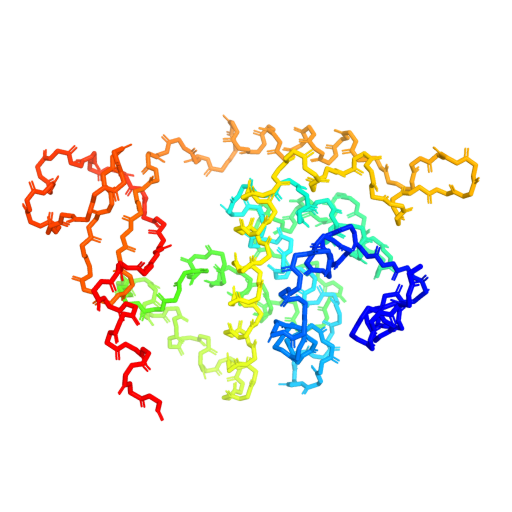 ? -10.288 -15.699 -21.333 1.00 69.94 215 CYS A O 1
ATOM 1736 N N . LYS A 1 216 ? -9.437 -14.370 -19.739 1.00 69.81 216 LYS A N 1
ATOM 1737 C CA . LYS A 1 216 ? -9.622 -13.088 -20.444 1.00 69.81 216 LYS A CA 1
ATOM 1738 C C . LYS A 1 216 ? -11.069 -12.659 -20.693 1.00 69.81 216 LYS A C 1
ATOM 1740 O O . LYS A 1 216 ? -11.285 -11.642 -21.344 1.00 69.81 216 LYS A O 1
ATOM 1745 N N . ASN A 1 217 ? -12.050 -13.344 -20.107 1.00 76.06 217 ASN A N 1
ATOM 1746 C CA . ASN A 1 217 ? -13.430 -12.861 -20.094 1.00 76.06 217 ASN A CA 1
ATOM 1747 C C . ASN A 1 217 ? -13.528 -11.501 -19.395 1.00 76.06 217 ASN A C 1
ATOM 1749 O O . ASN A 1 217 ? -12.813 -11.250 -18.433 1.00 76.06 217 ASN A O 1
ATOM 1753 N N . ILE A 1 218 ? -14.432 -10.641 -19.843 1.00 71.81 218 ILE A N 1
ATOM 1754 C CA . ILE A 1 218 ? -14.695 -9.322 -19.272 1.00 71.81 218 ILE A CA 1
ATOM 1755 C C . ILE A 1 218 ? -15.950 -9.367 -18.415 1.00 71.81 218 ILE A C 1
ATOM 1757 O O . ILE A 1 218 ? -16.963 -9.931 -18.820 1.00 71.81 218 ILE A O 1
ATOM 1761 N N . GLN A 1 219 ? -15.882 -8.745 -17.245 1.00 74.88 219 GLN A N 1
ATOM 1762 C CA . GLN A 1 219 ? -17.032 -8.512 -16.397 1.00 74.88 219 GLN A CA 1
ATOM 1763 C C . GLN A 1 219 ? -17.804 -7.288 -16.898 1.00 74.88 219 GLN A C 1
ATOM 1765 O O . GLN A 1 219 ? -17.246 -6.195 -17.015 1.00 74.88 219 GLN A O 1
ATOM 1770 N N . ASP A 1 220 ? -19.082 -7.472 -17.205 1.00 73.56 220 ASP A N 1
ATOM 1771 C CA . ASP A 1 220 ? -19.971 -6.385 -17.595 1.00 73.56 220 ASP A CA 1
ATOM 1772 C C . ASP A 1 220 ? -20.469 -5.576 -16.379 1.00 73.56 220 ASP A C 1
ATOM 1774 O O . ASP A 1 220 ? -20.194 -5.895 -15.219 1.00 73.56 220 ASP A O 1
ATOM 1778 N N . ALA A 1 221 ? -21.251 -4.524 -16.642 1.00 65.69 221 ALA A N 1
ATOM 1779 C CA . ALA A 1 221 ? -21.831 -3.671 -15.601 1.00 65.69 221 ALA A CA 1
ATOM 1780 C C . ALA A 1 221 ? -22.817 -4.403 -14.665 1.00 65.69 221 ALA A C 1
ATOM 1782 O O . ALA A 1 221 ? -23.116 -3.900 -13.583 1.00 65.69 221 ALA A O 1
ATOM 1783 N N . ASN A 1 222 ? -23.314 -5.580 -15.059 1.00 73.12 222 ASN A N 1
ATOM 1784 C CA . ASN A 1 222 ? -24.199 -6.422 -14.253 1.00 73.12 222 ASN A CA 1
ATOM 1785 C C . ASN A 1 222 ? -23.427 -7.509 -13.482 1.00 73.12 222 ASN A C 1
ATOM 1787 O O . ASN A 1 222 ? -24.040 -8.324 -12.790 1.00 73.12 222 ASN A O 1
ATOM 1791 N N . GLY A 1 223 ? -22.095 -7.540 -13.592 1.00 63.91 223 GLY A N 1
ATOM 1792 C CA . GLY A 1 223 ? -21.237 -8.524 -12.941 1.00 63.91 223 GLY A CA 1
ATOM 1793 C C . GLY A 1 223 ? -21.102 -9.854 -13.690 1.00 63.91 223 GLY A C 1
ATOM 1794 O O . GLY A 1 223 ? -20.485 -10.774 -13.145 1.00 63.91 223 GLY A O 1
ATOM 1795 N N . GLN A 1 224 ? -21.649 -9.979 -14.905 1.00 81.44 224 GLN A N 1
ATOM 1796 C CA . GLN A 1 224 ? -21.558 -11.181 -15.740 1.00 81.44 224 GLN A CA 1
ATOM 1797 C C . GLN A 1 224 ? -20.233 -11.234 -16.499 1.00 81.44 224 GLN A C 1
ATOM 1799 O O . GLN A 1 224 ? -19.771 -10.227 -17.024 1.00 81.44 224 GLN A O 1
ATOM 1804 N N . TRP A 1 225 ? -19.642 -12.424 -16.596 1.00 80.62 225 TRP A N 1
ATOM 1805 C CA . TRP A 1 225 ? -18.402 -12.642 -17.338 1.00 80.62 225 TRP A CA 1
ATOM 1806 C C . TRP A 1 225 ? -18.702 -13.057 -18.779 1.00 80.62 225 TRP A C 1
ATOM 1808 O O . TRP A 1 225 ? -19.315 -14.095 -19.019 1.00 80.62 225 TRP A O 1
ATOM 1818 N N . LEU A 1 226 ? -18.252 -12.247 -19.732 1.00 78.06 226 LEU A N 1
ATOM 1819 C CA . LEU A 1 226 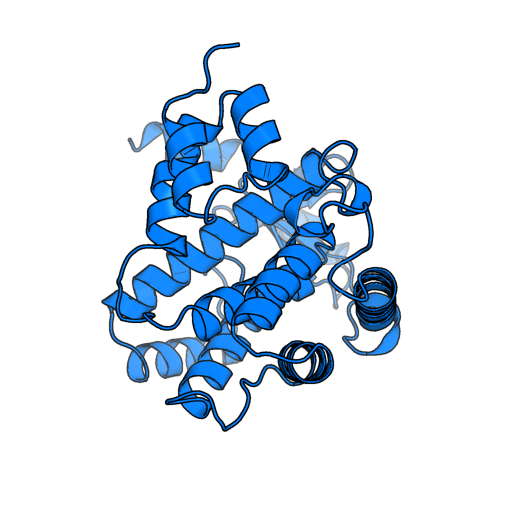? -18.477 -12.408 -21.166 1.00 78.06 226 LEU A CA 1
ATOM 1820 C C . LEU A 1 226 ? -17.145 -12.596 -21.895 1.00 78.06 226 LEU A C 1
ATOM 1822 O O . LEU A 1 226 ? -16.125 -12.054 -21.478 1.00 78.06 226 LEU A O 1
ATOM 1826 N N . ALA A 1 227 ? -17.138 -13.330 -23.007 1.00 78.94 227 ALA A N 1
ATOM 1827 C CA . ALA A 1 227 ? -15.938 -13.465 -23.832 1.00 78.94 227 ALA A CA 1
ATOM 1828 C C . ALA A 1 227 ? -15.484 -12.091 -24.352 1.00 78.94 227 ALA A C 1
ATOM 1830 O O . ALA A 1 227 ? -16.320 -11.295 -24.791 1.00 78.94 227 ALA A O 1
ATOM 1831 N N . LEU A 1 228 ? -14.178 -11.816 -24.338 1.00 67.25 228 LEU A N 1
ATOM 1832 C CA . LEU A 1 228 ? -13.602 -10.542 -24.790 1.00 67.25 228 LEU A CA 1
ATOM 1833 C C . LEU A 1 228 ? -14.088 -10.169 -26.201 1.00 67.25 228 LEU A C 1
ATOM 1835 O O . LEU A 1 228 ? -14.484 -9.032 -26.454 1.00 67.25 228 LEU A O 1
ATOM 1839 N N . GLU A 1 229 ? -14.133 -11.149 -27.100 1.00 67.44 229 GLU A N 1
ATOM 1840 C CA . GLU A 1 229 ? -14.596 -11.031 -28.485 1.00 67.44 229 GLU A CA 1
ATOM 1841 C C . GLU A 1 229 ? -16.050 -10.567 -28.584 1.00 67.44 229 GLU A C 1
ATOM 1843 O O . GLU A 1 229 ? -16.397 -9.832 -29.507 1.00 67.44 229 GLU A O 1
ATOM 1848 N N . SER A 1 230 ? -16.893 -10.951 -27.621 1.00 71.06 230 SER A N 1
ATOM 1849 C CA . SER A 1 230 ? -18.317 -10.596 -27.606 1.00 71.06 230 SER A CA 1
ATOM 1850 C C . SER A 1 230 ? -18.584 -9.154 -27.172 1.00 71.06 230 SER A C 1
ATOM 1852 O O . SER A 1 230 ? -19.624 -8.596 -27.514 1.00 71.06 230 SER A O 1
ATOM 1854 N N . VAL A 1 231 ? -17.638 -8.535 -26.462 1.00 63.66 231 VAL A N 1
ATOM 1855 C CA . VAL A 1 231 ? -17.765 -7.165 -25.942 1.00 63.66 231 VAL A CA 1
ATOM 1856 C C . VAL A 1 231 ? -16.810 -6.179 -26.615 1.00 63.66 231 VAL A C 1
ATOM 1858 O O . VAL A 1 231 ? -16.972 -4.970 -26.468 1.00 63.66 231 VAL A O 1
ATOM 1861 N N . LEU A 1 232 ? -15.859 -6.668 -27.414 1.00 59.91 232 LEU A N 1
ATOM 1862 C CA . LEU A 1 232 ? -14.808 -5.900 -28.091 1.00 59.91 232 LEU A CA 1
ATOM 1863 C C . LEU A 1 232 ? -15.333 -4.696 -28.890 1.00 59.91 232 LEU A C 1
ATOM 1865 O O . LEU A 1 232 ? -14.715 -3.636 -28.879 1.00 59.91 232 LEU A O 1
ATOM 1869 N N . SER A 1 233 ? -16.488 -4.829 -29.549 1.00 63.31 233 SER A N 1
ATOM 1870 C CA . SER A 1 233 ? -17.120 -3.737 -30.306 1.00 63.31 233 SER A CA 1
ATOM 1871 C C . SER A 1 233 ? -17.806 -2.683 -29.434 1.00 63.31 233 SER A C 1
ATOM 1873 O O . SER A 1 233 ? -18.029 -1.568 -29.898 1.00 63.31 233 SER A O 1
ATOM 1875 N N . SER A 1 234 ? -18.175 -3.041 -28.203 1.00 59.69 234 SER A N 1
ATOM 1876 C CA . SER A 1 234 ? -18.806 -2.147 -27.222 1.00 59.69 234 SER A CA 1
ATOM 1877 C C . SER A 1 234 ? -17.813 -1.507 -26.254 1.00 59.69 234 SER A C 1
ATOM 1879 O O . SER A 1 234 ? -18.170 -0.551 -25.572 1.00 59.69 234 SER A O 1
ATOM 1881 N N . LEU A 1 235 ? -16.577 -2.010 -26.193 1.00 56.66 235 LEU A N 1
ATOM 1882 C CA . LEU A 1 235 ? -15.517 -1.410 -25.393 1.00 56.66 235 LEU A CA 1
ATOM 1883 C C . LEU A 1 235 ? -15.069 -0.094 -26.021 1.00 56.66 235 LEU A C 1
ATOM 1885 O O . LEU A 1 235 ? -14.827 -0.000 -27.229 1.00 56.66 235 LEU A O 1
ATOM 1889 N N . GLU A 1 236 ? -14.909 0.932 -25.192 1.00 58.25 236 GLU A N 1
ATOM 1890 C CA . GLU A 1 236 ? -14.299 2.161 -25.665 1.00 58.25 236 GLU A CA 1
ATOM 1891 C C . GLU A 1 236 ? -12.845 1.874 -26.049 1.00 58.25 236 GLU A C 1
ATOM 1893 O O . GLU A 1 236 ? -12.091 1.252 -25.304 1.00 58.25 236 GLU A O 1
ATOM 1898 N N . ARG A 1 237 ? -12.410 2.374 -27.212 1.00 45.41 237 ARG A N 1
ATOM 1899 C CA . ARG A 1 237 ? -11.050 2.167 -27.762 1.00 45.41 237 ARG A CA 1
ATOM 1900 C C . ARG A 1 237 ? -9.905 2.596 -26.837 1.00 45.41 237 ARG A C 1
ATOM 1902 O O . ARG A 1 237 ? -8.745 2.347 -27.142 1.00 45.41 237 ARG A O 1
ATOM 1909 N N . ASN A 1 238 ? -10.233 3.273 -25.745 1.00 45.78 238 ASN A N 1
ATOM 1910 C CA . ASN A 1 238 ? -9.315 3.835 -24.780 1.00 45.78 238 ASN A CA 1
ATOM 1911 C C . ASN A 1 238 ? -9.504 3.282 -23.363 1.00 45.78 238 ASN A C 1
ATOM 1913 O O . ASN A 1 238 ? -8.805 3.781 -22.485 1.00 45.78 238 ASN A O 1
ATOM 1917 N N . SER A 1 239 ? -10.392 2.307 -23.141 1.00 47.94 239 SER A N 1
ATOM 1918 C CA . SER A 1 239 ? -10.619 1.689 -21.832 1.00 47.94 239 SER A CA 1
ATOM 1919 C C . SER A 1 239 ? -9.337 1.091 -21.251 1.00 47.94 239 SER A C 1
ATOM 1921 O O . SER A 1 239 ? -8.535 0.484 -21.963 1.00 47.94 239 SER A O 1
ATOM 1923 N N . SER A 1 240 ? -9.160 1.263 -19.944 1.00 50.38 240 SER A N 1
ATOM 1924 C CA . SER A 1 240 ? -8.121 0.580 -19.171 1.00 50.38 240 SER A CA 1
ATOM 1925 C C . SER A 1 240 ? -8.707 -0.705 -18.590 1.00 50.38 240 SER A C 1
ATOM 1927 O O . SER A 1 240 ? -9.907 -0.770 -18.337 1.00 50.38 240 SER A O 1
ATOM 1929 N N . PHE A 1 241 ? -7.890 -1.729 -18.351 1.00 51.31 241 PHE A N 1
ATOM 1930 C CA . PHE A 1 241 ? -8.368 -2.971 -17.738 1.00 51.31 241 PHE A CA 1
ATOM 1931 C C . PHE A 1 241 ? -7.935 -3.066 -16.274 1.00 51.31 241 PHE A C 1
ATOM 1933 O O . PHE A 1 241 ? -6.747 -2.944 -15.977 1.00 51.31 241 PHE A O 1
ATOM 1940 N N . SER A 1 242 ? -8.880 -3.325 -15.372 1.00 47.47 242 SER A N 1
ATOM 1941 C CA . SER A 1 242 ? -8.590 -3.913 -14.057 1.00 47.47 242 SER A CA 1
ATOM 1942 C C . SER A 1 242 ? -8.687 -5.433 -14.177 1.00 47.47 242 SER A C 1
ATOM 1944 O O . SER A 1 242 ? -9.254 -5.942 -15.138 1.00 47.47 242 SER A O 1
ATOM 1946 N N . HIS A 1 243 ? -8.127 -6.191 -13.236 1.00 55.47 243 HIS A N 1
ATOM 1947 C CA . HIS A 1 243 ? -8.147 -7.658 -13.310 1.00 55.47 243 HIS A CA 1
ATOM 1948 C C . HIS A 1 243 ? -8.995 -8.279 -12.194 1.00 55.47 243 HIS A C 1
ATOM 1950 O O . HIS A 1 243 ? -9.145 -7.706 -11.120 1.00 55.47 243 HIS A O 1
ATOM 1956 N N . GLY A 1 244 ? -9.555 -9.462 -12.427 1.00 56.88 244 GLY A N 1
ATOM 1957 C CA . GLY A 1 244 ? -10.269 -10.276 -11.439 1.00 56.88 244 GLY A CA 1
ATOM 1958 C C . GLY A 1 244 ? -10.144 -11.765 -11.764 1.00 56.88 244 GLY A C 1
ATOM 1959 O O . GLY A 1 244 ? -9.474 -12.141 -12.726 1.00 56.88 244 GLY A O 1
ATOM 1960 N N . ILE A 1 245 ? -10.790 -12.633 -10.989 1.00 62.50 245 ILE A N 1
ATOM 1961 C CA . ILE A 1 245 ? -10.886 -14.067 -11.300 1.00 62.50 245 ILE A CA 1
ATOM 1962 C C . ILE A 1 245 ? -12.364 -14.378 -11.511 1.00 62.50 245 ILE A C 1
ATOM 1964 O O . ILE A 1 245 ? -13.179 -14.107 -10.630 1.00 62.50 245 ILE A O 1
ATOM 1968 N N . CYS A 1 246 ? -12.723 -14.894 -12.689 1.00 78.56 246 CYS A N 1
ATOM 1969 C CA . CYS A 1 246 ? -14.094 -15.325 -12.922 1.00 78.56 246 CYS A CA 1
ATOM 1970 C C . CYS A 1 246 ? -14.378 -16.611 -12.126 1.00 78.56 246 CYS A C 1
ATOM 1972 O O . CYS A 1 246 ? -13.440 -17.363 -11.842 1.00 78.56 246 CYS A O 1
ATOM 1974 N N . PRO A 1 247 ? -15.647 -16.897 -11.789 1.00 77.75 247 PRO A N 1
ATOM 1975 C CA . PRO A 1 247 ? -16.016 -18.105 -11.052 1.00 77.75 247 PRO A CA 1
ATOM 1976 C C . PRO A 1 247 ? -15.463 -19.395 -11.672 1.00 77.75 247 PRO A C 1
ATOM 1978 O O . PRO A 1 247 ? -14.995 -20.263 -10.945 1.00 77.75 247 PRO A O 1
ATOM 1981 N N . ASP A 1 248 ? -15.428 -19.482 -13.005 1.00 81.56 248 ASP A N 1
ATOM 1982 C CA . ASP A 1 248 ? -14.932 -20.668 -13.712 1.00 81.56 248 ASP A CA 1
ATOM 1983 C C . ASP A 1 248 ? -13.437 -20.900 -13.457 1.00 81.56 248 ASP A C 1
ATOM 1985 O O . ASP A 1 248 ? -13.018 -21.998 -13.099 1.00 81.56 248 ASP A O 1
ATOM 1989 N N . CYS A 1 249 ? -12.618 -19.853 -13.589 1.00 78.50 249 CYS A N 1
ATOM 1990 C CA . CYS A 1 249 ? -11.186 -19.954 -13.327 1.00 78.50 249 CYS A CA 1
ATOM 1991 C C . CYS A 1 249 ? -10.893 -20.132 -11.839 1.00 78.50 249 CYS A C 1
ATOM 1993 O O . CYS A 1 249 ? -9.952 -20.838 -11.497 1.00 78.50 249 CYS A O 1
ATOM 1995 N N . TYR A 1 250 ? -11.708 -19.543 -10.962 1.00 68.44 250 TYR A N 1
ATOM 1996 C CA . TYR A 1 250 ? -11.587 -19.746 -9.523 1.00 68.44 250 TYR A CA 1
ATOM 1997 C C . TYR A 1 250 ? -11.784 -21.219 -9.140 1.00 68.44 250 TYR A C 1
ATOM 1999 O O . TYR A 1 250 ? -10.969 -21.767 -8.401 1.00 68.44 250 TYR A O 1
ATOM 2007 N N . GLU A 1 251 ? -12.810 -21.882 -9.683 1.00 74.00 251 GLU A N 1
ATOM 2008 C CA . GLU A 1 251 ? -13.036 -23.308 -9.425 1.00 74.00 251 GLU A CA 1
ATOM 2009 C C . GLU A 1 251 ? -11.945 -24.198 -10.037 1.00 74.00 251 GLU A C 1
ATOM 2011 O O . GLU A 1 251 ? -11.600 -25.210 -9.437 1.00 74.00 251 GLU A O 1
ATOM 2016 N N . ILE A 1 252 ? -11.349 -23.834 -11.178 1.00 76.75 252 ILE A N 1
ATOM 2017 C CA . ILE A 1 252 ? -10.199 -24.579 -11.728 1.00 76.75 252 ILE A CA 1
ATOM 2018 C C . ILE A 1 252 ? -9.010 -24.515 -10.764 1.00 76.75 252 ILE A C 1
ATOM 2020 O O . ILE A 1 252 ? -8.507 -25.557 -10.359 1.00 76.75 252 ILE A O 1
ATOM 2024 N N . ILE A 1 253 ? -8.619 -23.310 -10.337 1.00 65.44 253 ILE A N 1
ATOM 2025 C CA . ILE A 1 253 ? -7.466 -23.093 -9.444 1.00 65.44 253 ILE A CA 1
ATOM 2026 C C . ILE A 1 253 ? -7.648 -23.841 -8.122 1.00 65.44 253 ILE A C 1
ATOM 2028 O O . ILE A 1 253 ? -6.729 -24.484 -7.629 1.00 65.44 253 ILE A O 1
ATOM 2032 N N . LYS A 1 254 ? -8.855 -23.787 -7.558 1.00 63.56 254 LYS A N 1
ATOM 2033 C CA . LYS A 1 254 ? -9.198 -24.459 -6.302 1.00 63.56 254 LYS A CA 1
ATOM 2034 C C . LYS A 1 254 ? -9.110 -25.989 -6.380 1.00 63.56 254 LYS A C 1
ATOM 2036 O O . LYS A 1 254 ? -8.935 -26.625 -5.350 1.00 63.56 254 LYS A O 1
ATOM 2041 N N . ASN A 1 255 ? -9.268 -26.578 -7.566 1.00 64.12 255 ASN A N 1
ATOM 2042 C CA . ASN A 1 255 ? -9.212 -28.029 -7.771 1.00 64.12 255 ASN A CA 1
ATOM 2043 C C . ASN A 1 255 ? -7.812 -28.530 -8.187 1.00 64.12 255 ASN A C 1
ATOM 2045 O O . ASN A 1 255 ? -7.650 -29.725 -8.434 1.00 64.12 255 ASN A O 1
ATOM 2049 N N . GLU A 1 256 ? -6.824 -27.635 -8.292 1.00 50.28 256 GLU A N 1
ATOM 2050 C CA . GLU A 1 256 ? -5.418 -27.956 -8.581 1.00 50.28 256 GLU A CA 1
ATOM 2051 C C . GLU A 1 256 ? -4.531 -28.013 -7.313 1.00 50.28 256 GLU A C 1
ATOM 2053 O O . GLU A 1 256 ? -3.343 -28.326 -7.420 1.00 50.28 256 GLU A O 1
ATOM 2058 N N . GLU A 1 257 ? -5.105 -27.769 -6.125 1.00 38.47 257 GLU A N 1
ATOM 2059 C CA . GLU A 1 257 ? -4.517 -28.035 -4.793 1.00 38.47 257 GLU A CA 1
ATOM 2060 C C . GLU A 1 257 ? -4.945 -29.404 -4.234 1.00 38.47 257 GLU A C 1
ATOM 2062 O O . GLU A 1 257 ? -4.088 -30.072 -3.605 1.00 38.47 257 GLU A O 1
#

Foldseek 3Di:
DPQDPLQVVCCVVVVNFHWQLLVVCVVVVNSVVCSVLLCCLQPDDQPCHDNLLLLLLLLLVCLLLLQLLSVLVSVLVNVVVPDDPVQSLCCNQVLWHDPPDVVRVLSSLVSVLCSVCLADDDDQDPVNVVSVVVNPVSDPPRVVVSSVSSSVSSVVSRVSCVVVVVRSDPLPTPVQADPVRDGPDPSVVSSVSSVVCCPPRVPVPAAEWEAEPPQRFTQDPVRDTHHCVVCVVVHDPRHHYDYDHDPVNVVVVVVVD

pLDDT: mean 75.07, std 15.54, range [31.61, 94.94]

Sequence (257 aa):
MSISRELAEVKKAFHGTTPLIFKIMDEKQVLATYWPIINDALFKDSGIDSPQIREGLMVTLSTQCQNSYCFVSHSYFLCNLGFTVESIKNMVTELKFPEQIDESQKWSLILKWTFLSGHLPTGLTDTTLSLNETIQKLITPDEYRHLFKICTVIDLLNRFSEFYANKVQTENEEMLYDPAGKLKLPVPDLVKYYTNLSQSELNIEKPVVTICAYCKNIQDANGQWLALESVLSSLERNSSFSHGICPDCYEIIKNEE

Secondary structure (DSSP, 8-state):
-PPPHHHHHHHHHTTT---HHHHHHHHTT-HHHHHHHHHHHHHS-SS---HHHHHHHHHHHHHHTT-HHHHHHHHHHHHHTT--HHHHHHHHHHT---TTSTTHHHHHHHHHHHHHH-S-SS---HHHHHHHHHHHHHS-HHHHHHHHHHHHHHHHHHHHHHHTTTT--GGG-GGGB-TTS-BSS-HHHHHHHHHHHHHHTS---SPEEEEETTT-PEE-TTS-EE-HHHHTTTS-TT-EEEEE--HHHHHHHHT--

Radius of gyration: 18.82 Å; chains: 1; bounding box: 44×46×54 Å